Protein AF-A0A7K0C0P5-F1 (afdb_monomer)

Organism: NCBI:txid2585200

pLDDT: mean 85.34, std 7.56, range [55.62, 95.94]

Structure (mmCIF, N/CA/C/O backbone):
data_AF-A0A7K0C0P5-F1
#
_entry.id   AF-A0A7K0C0P5-F1
#
loop_
_atom_site.group_PDB
_atom_site.id
_atom_site.type_symbol
_atom_site.label_atom_id
_atom_site.label_alt_id
_atom_site.label_comp_id
_atom_site.label_asym_id
_atom_site.label_entity_id
_atom_site.label_seq_id
_atom_site.pdbx_PDB_ins_code
_atom_site.Cartn_x
_atom_site.Cartn_y
_atom_site.Cartn_z
_atom_site.occupancy
_atom_site.B_iso_or_equiv
_atom_site.auth_seq_id
_atom_site.auth_comp_id
_atom_site.auth_asym_id
_atom_site.auth_atom_id
_atom_site.pdbx_PDB_model_num
ATOM 1 N N . MET A 1 1 ? 25.374 -8.054 -0.282 1.00 71.12 1 MET A N 1
ATOM 2 C CA . MET A 1 1 ? 24.355 -7.553 -1.237 1.00 71.12 1 MET A CA 1
ATOM 3 C C . MET A 1 1 ? 24.550 -6.054 -1.402 1.00 71.12 1 MET A C 1
ATOM 5 O O . MET A 1 1 ? 24.664 -5.377 -0.391 1.00 71.12 1 MET A O 1
ATOM 9 N N . ARG A 1 2 ? 24.640 -5.534 -2.635 1.00 86.12 2 ARG A N 1
ATOM 10 C CA . ARG A 1 2 ? 24.797 -4.092 -2.897 1.00 86.12 2 ARG A CA 1
ATOM 11 C C . ARG A 1 2 ? 23.645 -3.604 -3.767 1.00 86.12 2 ARG A C 1
ATOM 13 O O . ARG A 1 2 ? 23.272 -4.276 -4.726 1.00 86.12 2 ARG A O 1
ATOM 20 N N . LEU A 1 3 ? 23.081 -2.455 -3.415 1.00 91.19 3 LEU A N 1
ATOM 21 C CA . LEU A 1 3 ? 22.014 -1.831 -4.185 1.00 91.19 3 LEU A CA 1
ATOM 22 C C . LEU A 1 3 ? 22.570 -1.347 -5.546 1.00 91.19 3 LEU A C 1
ATOM 24 O O . LEU A 1 3 ? 23.656 -0.756 -5.568 1.00 91.19 3 LEU A O 1
ATOM 28 N N . PRO A 1 4 ? 21.879 -1.585 -6.679 1.00 95.00 4 PRO A N 1
ATOM 29 C CA . PRO A 1 4 ? 22.268 -1.036 -7.975 1.00 95.00 4 PRO A CA 1
ATOM 30 C C . PRO A 1 4 ? 22.456 0.480 -7.911 1.00 95.00 4 PRO A C 1
ATOM 32 O O . PRO A 1 4 ? 21.649 1.173 -7.294 1.00 95.00 4 PRO A O 1
ATOM 35 N N . LYS A 1 5 ? 23.471 1.013 -8.607 1.00 92.75 5 LYS A N 1
ATOM 36 C CA . LYS A 1 5 ? 23.791 2.456 -8.605 1.00 92.75 5 LYS A CA 1
ATOM 37 C C . LYS A 1 5 ? 22.574 3.327 -8.937 1.00 92.75 5 LYS A C 1
ATOM 39 O O . LYS A 1 5 ? 22.388 4.360 -8.313 1.00 92.75 5 LYS A O 1
ATOM 44 N N . ALA A 1 6 ? 21.728 2.884 -9.868 1.00 90.94 6 ALA A N 1
ATOM 45 C CA . ALA A 1 6 ? 20.507 3.593 -10.248 1.00 90.94 6 ALA A CA 1
ATOM 46 C C . ALA A 1 6 ? 19.495 3.723 -9.094 1.00 90.94 6 ALA A C 1
ATOM 48 O O . ALA A 1 6 ? 18.863 4.763 -8.962 1.00 90.94 6 ALA A O 1
ATOM 49 N N . LEU A 1 7 ? 19.367 2.692 -8.250 1.00 91.75 7 LEU A N 1
ATOM 50 C CA . LEU A 1 7 ? 18.503 2.722 -7.068 1.00 91.75 7 LEU A CA 1
ATOM 51 C C . LEU A 1 7 ? 19.162 3.468 -5.897 1.00 91.75 7 LEU A C 1
ATOM 53 O O . LEU A 1 7 ? 18.471 4.101 -5.115 1.00 91.75 7 LEU A O 1
ATOM 57 N N . ALA A 1 8 ? 20.492 3.423 -5.785 1.00 90.75 8 ALA A N 1
ATOM 58 C CA . ALA A 1 8 ? 21.237 4.109 -4.726 1.00 90.75 8 ALA A CA 1
ATOM 59 C C . ALA A 1 8 ? 21.407 5.622 -4.957 1.00 90.75 8 ALA A C 1
ATOM 61 O O . ALA A 1 8 ? 21.740 6.348 -4.028 1.00 90.75 8 ALA A O 1
ATOM 62 N N . ALA A 1 9 ? 21.215 6.098 -6.189 1.00 86.19 9 ALA A N 1
ATOM 63 C CA . ALA A 1 9 ? 21.414 7.499 -6.563 1.00 86.19 9 ALA A CA 1
ATOM 64 C C . ALA A 1 9 ? 20.229 8.417 -6.207 1.00 86.19 9 ALA A C 1
ATOM 66 O O . ALA A 1 9 ? 20.254 9.596 -6.552 1.00 86.19 9 ALA A O 1
ATOM 67 N N . ALA A 1 10 ? 19.183 7.883 -5.575 1.00 84.00 10 ALA A N 1
ATOM 68 C CA . ALA A 1 10 ? 17.923 8.573 -5.345 1.00 84.00 10 ALA A CA 1
ATOM 69 C C . ALA A 1 10 ? 17.334 8.230 -3.966 1.00 84.00 10 ALA A C 1
ATOM 71 O O . ALA A 1 10 ? 17.511 7.101 -3.500 1.00 84.00 10 ALA A O 1
ATOM 72 N N . PRO A 1 11 ? 16.592 9.157 -3.331 1.00 84.62 11 PRO A N 1
ATOM 73 C CA . PRO A 1 11 ? 15.859 8.861 -2.108 1.00 84.62 11 PRO A CA 1
ATOM 74 C C . PRO A 1 11 ? 14.839 7.726 -2.319 1.00 84.62 11 PRO A C 1
ATOM 76 O O . PRO A 1 11 ? 14.122 7.723 -3.332 1.00 84.62 11 PRO A O 1
ATOM 79 N N . PRO A 1 12 ? 14.750 6.766 -1.381 1.00 88.19 12 PRO A N 1
ATOM 80 C CA . PRO A 1 12 ? 13.726 5.735 -1.407 1.00 88.19 12 PRO A CA 1
ATOM 81 C C . PRO A 1 12 ? 12.370 6.316 -1.019 1.00 88.19 12 PRO A C 1
ATOM 83 O O . PRO A 1 12 ? 12.275 7.213 -0.186 1.00 88.19 12 PRO A O 1
ATOM 86 N N . THR A 1 13 ? 11.312 5.791 -1.627 1.00 84.81 13 THR A N 1
ATOM 87 C CA . THR A 1 13 ? 9.947 6.324 -1.471 1.00 84.81 13 THR A CA 1
ATOM 88 C C . THR A 1 13 ? 8.973 5.287 -0.958 1.00 84.81 13 THR A C 1
ATOM 90 O O . THR A 1 13 ? 8.006 5.617 -0.282 1.00 84.81 13 THR A O 1
ATOM 93 N N . ALA A 1 14 ? 9.266 4.016 -1.208 1.00 84.75 14 ALA A N 1
ATOM 94 C CA . ALA A 1 14 ? 8.602 2.905 -0.557 1.00 84.75 14 ALA A CA 1
ATOM 95 C C . ALA A 1 14 ? 9.551 1.710 -0.510 1.00 84.75 14 ALA A C 1
ATOM 97 O O . ALA A 1 14 ? 10.194 1.394 -1.508 1.00 84.75 14 ALA A O 1
ATOM 98 N N . LEU A 1 15 ? 9.596 1.014 0.621 1.00 89.69 15 LEU A N 1
ATOM 99 C CA . LEU A 1 15 ? 10.212 -0.304 0.748 1.00 89.69 15 LEU A CA 1
ATOM 100 C C . LEU A 1 15 ? 9.144 -1.276 1.248 1.00 89.69 15 LEU A C 1
ATOM 102 O O . LEU A 1 15 ? 8.394 -0.961 2.175 1.00 89.69 15 LEU A O 1
ATOM 106 N N . ARG A 1 16 ? 9.041 -2.438 0.602 1.00 89.25 16 ARG A N 1
ATOM 107 C CA . ARG A 1 16 ? 8.090 -3.496 0.957 1.00 89.25 16 ARG A CA 1
ATOM 108 C C . ARG A 1 16 ? 8.779 -4.848 0.874 1.00 89.25 16 ARG A C 1
ATOM 110 O O . ARG A 1 16 ? 9.134 -5.284 -0.218 1.00 89.25 16 ARG A O 1
ATOM 117 N N . ALA A 1 17 ? 8.960 -5.509 2.011 1.00 89.06 17 ALA A N 1
ATOM 118 C CA . ALA A 1 17 ? 9.466 -6.875 2.065 1.00 89.06 17 ALA A CA 1
ATOM 119 C C . ALA A 1 17 ? 8.290 -7.856 2.166 1.00 89.06 17 ALA A C 1
ATOM 121 O O . ALA A 1 17 ? 7.405 -7.682 2.995 1.00 89.06 17 ALA A O 1
ATOM 122 N N . LEU A 1 18 ? 8.282 -8.880 1.313 1.00 87.44 18 LEU A N 1
ATOM 123 C CA . LEU A 1 18 ? 7.337 -9.999 1.390 1.00 87.44 18 LEU A CA 1
ATOM 124 C C . LEU A 1 18 ? 7.965 -11.222 2.065 1.00 87.44 18 LEU A C 1
ATOM 126 O O . LEU A 1 18 ? 7.268 -12.030 2.668 1.00 87.44 18 LEU A O 1
ATOM 130 N N . SER A 1 19 ? 9.278 -11.385 1.922 1.00 86.88 19 SER A N 1
ATOM 131 C CA . SER A 1 19 ? 10.068 -12.430 2.570 1.00 86.88 19 SER A CA 1
ATOM 132 C C . SER A 1 19 ? 11.548 -12.049 2.514 1.00 86.88 19 SER A C 1
ATOM 134 O O . SER A 1 19 ? 11.913 -11.036 1.913 1.00 86.88 19 SER A O 1
ATOM 136 N N . ARG A 1 20 ? 12.417 -12.896 3.072 1.00 88.94 20 ARG A N 1
ATOM 137 C CA . ARG A 1 20 ? 13.876 -12.770 2.917 1.00 88.94 20 ARG A CA 1
ATOM 138 C C . ARG A 1 20 ? 14.309 -12.663 1.449 1.00 88.94 20 ARG A C 1
ATOM 140 O O . ARG A 1 20 ? 15.237 -11.923 1.125 1.00 88.94 20 ARG A O 1
ATOM 147 N N . ASP A 1 21 ? 13.602 -13.369 0.573 1.00 93.00 21 ASP A N 1
ATOM 148 C CA . ASP A 1 21 ? 13.964 -13.520 -0.833 1.00 93.00 21 ASP A CA 1
ATOM 149 C C . ASP A 1 21 ? 13.055 -12.706 -1.758 1.00 93.00 21 ASP A C 1
ATOM 151 O O . ASP A 1 21 ? 13.032 -12.906 -2.971 1.00 93.00 21 ASP A O 1
ATOM 155 N N . ASN A 1 22 ? 12.268 -11.782 -1.198 1.00 93.81 22 ASN A N 1
ATOM 156 C CA . ASN A 1 22 ? 11.406 -10.941 -2.005 1.00 93.81 22 ASN A CA 1
ATOM 157 C C . ASN A 1 22 ? 11.161 -9.580 -1.367 1.00 93.81 22 ASN A C 1
ATOM 159 O O . ASN A 1 22 ? 10.506 -9.478 -0.327 1.00 93.81 22 ASN A O 1
ATOM 163 N N . ALA A 1 23 ? 11.653 -8.534 -2.023 1.00 94.06 23 ALA A N 1
ATOM 164 C CA . ALA A 1 23 ? 11.399 -7.163 -1.617 1.00 94.06 23 ALA A CA 1
ATOM 165 C C . ALA A 1 23 ? 11.282 -6.236 -2.825 1.00 94.06 23 ALA A C 1
ATOM 167 O O . ALA A 1 23 ? 11.920 -6.442 -3.856 1.00 94.06 23 ALA A O 1
ATOM 168 N N . TRP A 1 24 ? 10.489 -5.186 -2.669 1.00 94.50 24 TRP A N 1
ATOM 169 C CA . TRP A 1 24 ? 10.292 -4.142 -3.661 1.00 94.50 24 TRP A CA 1
ATOM 170 C C . TRP A 1 24 ? 10.710 -2.791 -3.098 1.00 94.50 24 TRP A C 1
A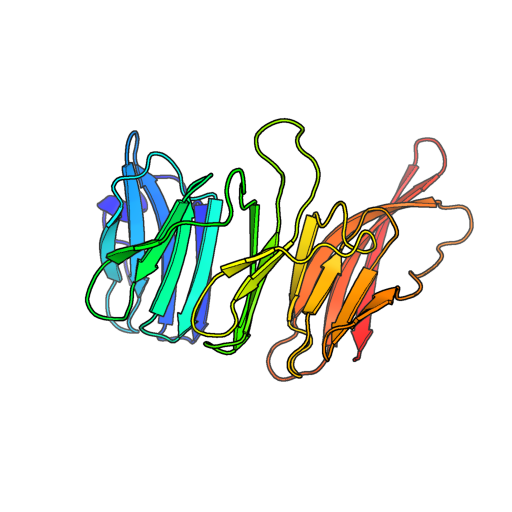TOM 172 O O . TRP A 1 24 ? 10.376 -2.458 -1.961 1.00 94.50 24 TRP A O 1
ATOM 182 N N . LEU A 1 25 ? 11.421 -2.015 -3.911 1.00 93.31 25 LEU A N 1
ATOM 183 C CA . LEU A 1 25 ? 11.907 -0.681 -3.577 1.00 93.31 25 LEU A CA 1
ATOM 184 C C . LEU A 1 25 ? 11.455 0.319 -4.642 1.00 93.31 25 LEU A C 1
ATOM 186 O O . LEU A 1 25 ? 11.716 0.126 -5.823 1.00 93.31 25 LEU A O 1
ATOM 190 N N . GLY A 1 26 ? 10.817 1.404 -4.228 1.00 91.94 26 GLY A N 1
ATOM 191 C CA . GLY A 1 26 ? 10.526 2.562 -5.065 1.00 91.94 26 GLY A CA 1
ATOM 192 C C . GLY A 1 26 ? 11.556 3.653 -4.809 1.00 91.94 26 GLY A C 1
ATOM 193 O O . GLY A 1 26 ? 11.915 3.892 -3.657 1.00 91.94 26 GLY A O 1
ATOM 194 N N . VAL A 1 27 ? 12.024 4.317 -5.864 1.00 91.50 27 VAL A N 1
ATOM 195 C CA . VAL A 1 27 ? 12.915 5.488 -5.766 1.00 91.50 27 VAL A CA 1
ATOM 196 C C . VAL A 1 27 ? 12.500 6.564 -6.765 1.00 91.50 27 VAL A C 1
ATOM 198 O O . VAL A 1 27 ? 11.997 6.244 -7.848 1.00 91.50 27 VAL A O 1
ATOM 201 N N . HIS A 1 28 ? 12.735 7.836 -6.435 1.00 89.06 28 HIS A N 1
ATOM 202 C CA . HIS A 1 28 ? 12.511 8.958 -7.360 1.00 89.06 28 HIS A CA 1
ATOM 203 C C . HIS A 1 28 ? 13.834 9.483 -7.907 1.00 89.06 28 HIS A C 1
ATOM 205 O O . HIS A 1 28 ? 14.628 10.088 -7.196 1.00 89.06 28 HIS A O 1
ATOM 211 N N . ALA A 1 29 ? 14.059 9.274 -9.200 1.00 84.38 29 ALA A N 1
ATOM 212 C CA . ALA A 1 29 ? 15.276 9.653 -9.903 1.00 84.38 29 ALA A CA 1
ATOM 213 C C . ALA A 1 29 ? 14.993 10.823 -10.862 1.00 84.38 29 ALA A C 1
ATOM 215 O O . ALA A 1 29 ? 14.923 10.660 -12.084 1.00 84.38 29 ALA A O 1
ATOM 216 N N . GLY A 1 30 ? 14.804 12.023 -10.307 1.00 81.75 30 GLY A N 1
ATOM 217 C CA . GLY A 1 30 ? 14.519 13.235 -11.079 1.00 81.75 30 GLY A CA 1
ATOM 218 C C . GLY A 1 30 ? 13.113 13.220 -11.689 1.00 81.75 30 GLY A C 1
ATOM 219 O O . GLY A 1 30 ? 12.127 13.225 -10.966 1.00 81.75 30 GLY A O 1
ATOM 220 N N . LYS A 1 31 ? 13.004 13.209 -13.027 1.00 82.69 31 LYS A N 1
ATOM 221 C CA . LYS A 1 31 ? 11.708 13.202 -13.750 1.00 82.69 31 LYS A CA 1
ATOM 222 C C . LYS A 1 31 ? 11.096 11.805 -13.928 1.00 82.69 31 LYS A C 1
ATOM 224 O O . LYS A 1 31 ? 10.075 11.660 -14.599 1.00 82.69 31 LYS A O 1
ATOM 229 N N . LYS A 1 32 ? 11.741 10.777 -13.381 1.00 87.38 32 LYS A N 1
ATOM 230 C CA . LYS A 1 32 ? 11.323 9.379 -13.474 1.00 87.38 32 LYS A CA 1
ATOM 231 C C . LYS A 1 32 ? 11.391 8.706 -12.112 1.00 87.38 32 LYS A C 1
ATOM 233 O O . LYS A 1 32 ? 12.107 9.152 -11.221 1.00 87.38 32 LYS A O 1
ATOM 238 N N . SER A 1 33 ? 10.697 7.587 -11.985 1.00 91.12 33 SER A N 1
ATOM 239 C CA . SER A 1 33 ? 10.740 6.739 -10.801 1.00 91.12 33 SER A CA 1
ATOM 240 C C . SER A 1 33 ? 11.224 5.358 -11.200 1.00 91.12 33 SER A C 1
ATOM 242 O O . SER A 1 33 ? 10.952 4.905 -12.311 1.00 91.12 33 SER A O 1
ATOM 244 N N . LEU A 1 34 ? 11.937 4.678 -10.311 1.00 93.69 34 LEU A N 1
ATOM 245 C CA . LEU A 1 34 ? 12.379 3.307 -10.546 1.00 93.69 34 LEU A CA 1
ATOM 246 C C . LEU A 1 34 ? 11.718 2.379 -9.531 1.00 93.69 34 LEU A C 1
ATOM 248 O O . LEU A 1 34 ? 11.522 2.750 -8.374 1.00 93.69 34 LEU A O 1
ATOM 252 N N . ALA A 1 35 ? 11.409 1.167 -9.979 1.00 93.75 35 ALA A N 1
ATOM 253 C CA . ALA A 1 35 ? 11.018 0.056 -9.130 1.00 93.75 35 ALA A CA 1
ATOM 254 C C . ALA A 1 35 ? 12.136 -0.991 -9.141 1.00 93.75 35 ALA A C 1
ATOM 256 O O . ALA A 1 35 ? 12.459 -1.565 -10.183 1.00 93.75 35 ALA A O 1
ATOM 257 N N . GLY A 1 36 ? 12.744 -1.211 -7.983 1.00 94.12 36 GLY A N 1
ATOM 258 C CA . GLY A 1 36 ? 13.678 -2.290 -7.721 1.00 94.12 36 GLY A CA 1
ATOM 259 C C . GLY A 1 36 ? 12.954 -3.532 -7.220 1.00 94.12 36 GLY A C 1
ATOM 260 O O . GLY A 1 36 ? 12.093 -3.417 -6.350 1.00 94.12 36 GLY A O 1
ATOM 261 N N . HIS A 1 37 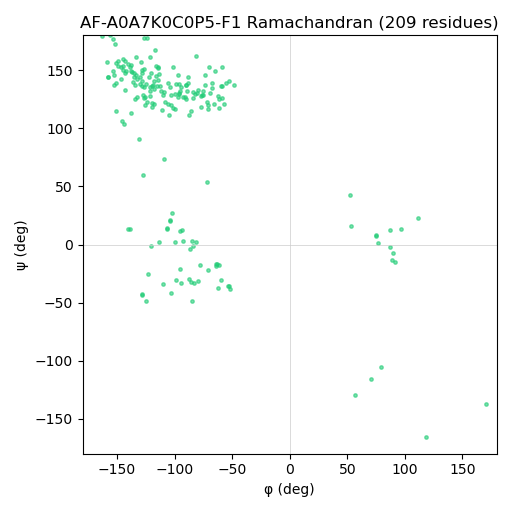? 13.337 -4.707 -7.714 1.00 95.31 37 HIS A N 1
ATOM 262 C CA . HIS A 1 37 ? 12.862 -5.996 -7.206 1.00 95.31 37 HIS A CA 1
ATOM 263 C C . HIS A 1 37 ? 14.030 -6.876 -6.783 1.00 95.31 37 HIS A C 1
ATOM 265 O O . HIS A 1 37 ? 14.918 -7.154 -7.587 1.00 95.31 37 HIS A O 1
ATOM 271 N N . TRP A 1 38 ? 14.023 -7.288 -5.522 1.00 95.31 38 TRP A N 1
ATOM 272 C CA . TRP A 1 38 ? 14.933 -8.269 -4.953 1.00 95.31 38 TRP A CA 1
ATOM 273 C C . TRP A 1 38 ? 14.335 -9.668 -5.081 1.00 95.31 38 TRP A C 1
ATOM 275 O O . TRP A 1 38 ? 13.214 -9.890 -4.627 1.00 95.31 38 TRP A O 1
ATOM 285 N N . ASP A 1 39 ? 15.099 -10.599 -5.653 1.00 93.25 39 ASP A N 1
ATOM 286 C CA . ASP A 1 39 ? 14.698 -11.997 -5.881 1.00 93.25 39 ASP A CA 1
ATOM 287 C C . ASP A 1 39 ? 15.380 -13.007 -4.930 1.00 93.25 39 ASP A C 1
ATOM 289 O O . ASP A 1 39 ? 15.399 -14.208 -5.199 1.00 93.25 39 ASP A O 1
ATOM 293 N N . GLY A 1 40 ? 16.001 -12.525 -3.846 1.00 93.75 40 GLY A N 1
ATOM 294 C CA . GLY A 1 40 ? 16.814 -13.344 -2.935 1.00 93.75 40 GLY A CA 1
ATOM 295 C C . GLY A 1 40 ? 18.285 -13.442 -3.325 1.00 93.75 40 GLY A C 1
ATOM 296 O O . GLY A 1 40 ? 19.113 -13.856 -2.512 1.00 93.75 40 GLY A O 1
ATOM 297 N N . ARG A 1 41 ? 18.648 -13.029 -4.544 1.00 94.69 41 ARG A N 1
ATOM 298 C CA . ARG A 1 41 ? 20.028 -13.099 -5.046 1.00 94.69 41 ARG A CA 1
ATOM 299 C C . ARG A 1 41 ? 20.516 -11.770 -5.602 1.00 94.69 41 ARG A C 1
ATOM 301 O O . ARG A 1 41 ? 21.656 -11.378 -5.345 1.00 94.69 41 ARG A O 1
ATOM 308 N N . LYS A 1 42 ? 19.676 -11.073 -6.364 1.00 95.31 42 LYS A N 1
ATOM 309 C CA . LYS A 1 42 ? 20.010 -9.816 -7.034 1.00 95.31 42 LYS A CA 1
ATOM 310 C C . LYS A 1 42 ? 18.823 -8.861 -7.077 1.00 95.31 42 LYS A C 1
ATOM 312 O O . LYS A 1 42 ? 17.663 -9.242 -6.964 1.00 95.31 42 LYS A O 1
ATOM 317 N N . TRP A 1 43 ? 19.148 -7.588 -7.275 1.00 95.62 43 TRP A N 1
ATOM 318 C CA . TRP A 1 43 ? 18.167 -6.569 -7.620 1.00 95.62 43 TRP A CA 1
ATOM 319 C C . TRP A 1 43 ? 18.017 -6.482 -9.136 1.00 95.62 43 TRP A C 1
ATOM 321 O O . TRP A 1 43 ? 19.012 -6.346 -9.850 1.00 95.62 43 TRP A O 1
ATOM 331 N N . SER A 1 44 ? 16.780 -6.475 -9.613 1.00 94.19 44 SER A N 1
ATOM 332 C CA . SER A 1 44 ? 16.422 -5.986 -10.943 1.00 94.19 44 SER A CA 1
ATOM 333 C C . SER A 1 44 ? 15.828 -4.580 -10.835 1.00 94.19 44 SER A C 1
ATOM 335 O O . SER A 1 44 ? 15.302 -4.206 -9.788 1.00 94.19 44 SER A O 1
ATOM 337 N N . VAL A 1 45 ? 15.955 -3.774 -11.892 1.00 94.38 45 VAL A N 1
ATOM 338 C CA . VAL A 1 45 ? 15.497 -2.377 -11.910 1.00 94.38 45 VAL A CA 1
ATOM 339 C C . VAL A 1 45 ? 14.582 -2.169 -13.106 1.00 94.38 45 VAL A C 1
ATOM 341 O O . VAL A 1 45 ? 14.967 -2.443 -14.239 1.00 94.38 45 VAL A O 1
ATOM 344 N N . SER A 1 46 ? 13.382 -1.657 -12.851 1.00 94.06 46 SER A N 1
ATOM 345 C CA . SER A 1 46 ? 12.432 -1.215 -13.869 1.00 94.06 46 SER A CA 1
ATOM 346 C C . SER A 1 46 ? 12.274 0.297 -13.816 1.00 94.06 46 SER A C 1
ATOM 348 O O . SER A 1 46 ? 12.043 0.861 -12.747 1.00 94.06 46 SER A O 1
ATOM 350 N N . GLU A 1 47 ? 12.347 0.958 -14.967 1.00 92.75 47 GLU A N 1
ATOM 351 C CA . GLU A 1 47 ? 12.004 2.374 -15.074 1.00 92.75 47 GLU A CA 1
ATOM 352 C C . GLU A 1 47 ? 10.495 2.548 -15.251 1.00 92.75 47 GLU A C 1
ATOM 354 O O . GLU A 1 47 ? 9.882 1.992 -16.165 1.00 92.75 47 GLU A O 1
ATOM 359 N N . LEU A 1 48 ? 9.893 3.360 -14.388 1.00 89.31 48 LEU A N 1
ATOM 360 C CA . LEU A 1 48 ? 8.516 3.797 -14.522 1.00 89.31 48 LEU A CA 1
ATOM 361 C C . LEU A 1 48 ? 8.516 5.198 -15.131 1.00 89.31 48 LEU A C 1
ATOM 363 O O . LEU A 1 48 ? 9.165 6.114 -14.627 1.00 89.31 48 LEU A O 1
ATOM 367 N N . LYS A 1 49 ? 7.725 5.384 -16.194 1.00 85.00 49 LYS A N 1
ATOM 368 C CA . LYS A 1 49 ? 7.478 6.692 -16.829 1.00 85.00 49 LYS A CA 1
ATOM 369 C C . LYS A 1 49 ? 6.583 7.581 -15.951 1.00 85.00 49 LYS A C 1
ATOM 371 O O . LYS A 1 49 ? 5.504 7.981 -16.388 1.00 85.00 49 LYS A O 1
ATOM 376 N N . SER A 1 50 ? 6.975 7.784 -14.696 1.00 83.81 50 SER A N 1
ATOM 377 C CA . SER A 1 50 ? 6.278 8.565 -13.676 1.00 83.81 50 SER A CA 1
ATOM 378 C C . SER A 1 50 ? 7.252 9.474 -12.941 1.00 83.81 50 SER A C 1
ATOM 380 O O . SER A 1 50 ? 8.319 9.019 -12.535 1.00 83.81 50 SER A O 1
ATOM 382 N N . ALA A 1 51 ? 6.849 10.716 -12.688 1.00 79.12 51 ALA A N 1
ATOM 383 C CA . ALA A 1 51 ? 7.620 11.648 -11.874 1.00 79.12 51 ALA A CA 1
ATOM 384 C C . ALA A 1 51 ? 7.627 11.286 -10.377 1.00 79.12 51 ALA A C 1
ATOM 386 O O . ALA A 1 51 ? 8.528 11.712 -9.666 1.00 79.12 51 ALA A O 1
ATOM 387 N N . TRP A 1 52 ? 6.647 10.508 -9.900 1.00 84.62 52 TRP A N 1
ATOM 388 C CA . TRP A 1 52 ? 6.507 10.169 -8.483 1.00 84.62 52 TRP A CA 1
ATOM 389 C C . TRP A 1 52 ? 5.801 8.819 -8.293 1.00 84.62 52 TRP A C 1
ATOM 391 O O . TRP A 1 52 ? 4.891 8.470 -9.041 1.00 84.62 52 TRP A O 1
ATOM 401 N N . ILE A 1 53 ? 6.196 8.075 -7.265 1.00 86.94 53 ILE A N 1
ATOM 402 C CA . ILE A 1 53 ? 5.501 6.899 -6.719 1.00 86.94 53 ILE A CA 1
ATOM 403 C C . ILE A 1 53 ? 5.155 7.226 -5.268 1.00 86.94 53 ILE A C 1
ATOM 405 O O . ILE A 1 53 ? 6.067 7.473 -4.481 1.00 86.94 53 ILE A O 1
ATOM 409 N N . SER A 1 54 ? 3.866 7.246 -4.934 1.00 85.50 54 SER A N 1
ATOM 410 C CA . SER A 1 54 ? 3.374 7.504 -3.576 1.00 85.50 54 SER A CA 1
ATOM 411 C C . SER A 1 54 ? 3.326 6.244 -2.721 1.00 85.50 54 SER A C 1
ATOM 413 O O . SER A 1 54 ? 3.539 6.318 -1.519 1.00 85.50 54 SER A O 1
ATOM 415 N N . SER A 1 55 ? 3.063 5.085 -3.327 1.00 88.00 55 SER A N 1
ATOM 416 C CA . SER A 1 55 ? 3.012 3.815 -2.608 1.00 88.00 55 SER A CA 1
ATOM 417 C C . SER A 1 55 ? 3.350 2.634 -3.517 1.00 88.00 55 SER A C 1
ATOM 419 O O . SER A 1 55 ? 3.061 2.652 -4.719 1.00 88.00 55 SER A O 1
ATOM 421 N N . LEU A 1 56 ? 3.936 1.591 -2.924 1.00 92.56 56 LEU A N 1
ATOM 422 C CA . LEU A 1 56 ? 4.089 0.267 -3.520 1.00 92.56 56 LEU A CA 1
ATOM 423 C C . LEU A 1 56 ? 3.227 -0.746 -2.766 1.00 92.56 56 LEU A C 1
ATOM 425 O O . LEU A 1 56 ? 3.244 -0.796 -1.536 1.00 92.56 56 LEU A O 1
ATOM 429 N N . LEU A 1 57 ? 2.540 -1.601 -3.518 1.00 93.38 57 LEU A N 1
ATOM 430 C CA . LEU A 1 57 ? 1.716 -2.685 -2.994 1.00 93.38 57 LEU A CA 1
ATOM 431 C C . LEU A 1 57 ? 2.050 -3.993 -3.721 1.00 93.38 57 LEU A C 1
ATOM 433 O O . LEU A 1 57 ? 1.476 -4.291 -4.774 1.00 93.38 57 LEU A O 1
ATOM 437 N N . PRO A 1 58 ? 3.000 -4.782 -3.199 1.00 93.19 58 PRO A N 1
ATOM 438 C CA . PRO A 1 58 ? 3.267 -6.114 -3.716 1.00 93.19 58 PRO A CA 1
ATOM 439 C C . PRO A 1 58 ? 2.054 -7.006 -3.453 1.00 93.19 58 PRO A C 1
ATOM 441 O O . PRO A 1 58 ? 1.668 -7.187 -2.307 1.00 93.19 58 PRO A O 1
ATOM 444 N N . LEU A 1 59 ? 1.453 -7.573 -4.497 1.00 91.56 59 LEU A N 1
ATOM 445 C CA . LEU A 1 59 ? 0.390 -8.578 -4.391 1.00 91.56 59 LEU A CA 1
ATOM 446 C C . LEU A 1 59 ? 0.948 -9.988 -4.181 1.00 91.56 59 LEU A C 1
ATOM 448 O O . LEU A 1 59 ? 0.335 -10.802 -3.495 1.00 91.56 59 LEU A O 1
ATOM 452 N N . SER A 1 60 ? 2.113 -10.261 -4.764 1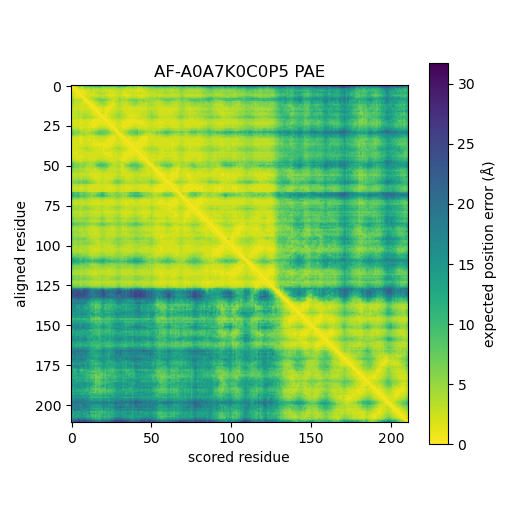.00 88.88 60 SER A N 1
ATOM 453 C CA . SER A 1 60 ? 2.859 -11.513 -4.649 1.00 88.88 60 SER A CA 1
ATOM 454 C C . SER A 1 60 ? 4.340 -11.256 -4.933 1.00 88.88 60 SER A C 1
ATOM 456 O O . SER A 1 60 ? 4.729 -10.137 -5.271 1.00 88.88 60 SER A O 1
ATOM 458 N N . GLY A 1 61 ? 5.171 -12.300 -4.868 1.00 85.94 61 GLY A N 1
ATOM 459 C CA . GLY A 1 61 ? 6.589 -12.177 -5.199 1.00 85.94 61 GLY A CA 1
ATOM 460 C C . GLY A 1 61 ? 6.882 -11.738 -6.642 1.00 85.94 61 GLY A C 1
ATOM 461 O O . GLY A 1 61 ? 7.985 -11.276 -6.917 1.00 85.94 61 GLY A O 1
ATOM 462 N N . SER A 1 62 ? 5.907 -11.846 -7.545 1.00 89.06 62 SER A N 1
ATOM 463 C CA . SER A 1 62 ? 6.023 -11.457 -8.954 1.00 89.06 62 SER A CA 1
ATOM 464 C C . SER A 1 62 ? 5.014 -10.390 -9.374 1.00 89.06 62 SER A C 1
ATOM 466 O O . SER A 1 62 ? 5.039 -9.956 -10.516 1.00 89.06 62 SER A O 1
ATOM 468 N N . SER A 1 63 ? 4.126 -9.937 -8.490 1.00 94.00 63 SER A N 1
ATOM 469 C CA . SER A 1 63 ? 3.089 -8.966 -8.836 1.00 94.00 63 SER A CA 1
ATOM 470 C C . SER A 1 63 ? 3.125 -7.789 -7.883 1.00 94.00 63 SER A C 1
ATOM 472 O O . SER A 1 63 ? 3.039 -7.982 -6.675 1.00 94.00 63 SER A O 1
ATOM 474 N N . VAL A 1 64 ? 3.172 -6.566 -8.408 1.00 95.75 64 VAL A N 1
ATOM 475 C CA . VAL A 1 64 ? 3.222 -5.348 -7.590 1.00 95.75 64 VAL A CA 1
ATOM 476 C C . VAL A 1 64 ? 2.489 -4.194 -8.255 1.00 95.75 64 VAL A C 1
ATOM 478 O O . VAL A 1 64 ? 2.541 -4.013 -9.471 1.00 95.75 64 VAL A O 1
ATOM 481 N N . TRP A 1 65 ? 1.809 -3.402 -7.439 1.00 95.94 65 TRP A N 1
ATOM 482 C CA . TRP A 1 65 ? 1.283 -2.103 -7.816 1.00 95.94 65 TRP A CA 1
ATOM 483 C C . TRP A 1 65 ? 2.246 -0.996 -7.407 1.00 95.94 65 TRP A C 1
ATOM 485 O O . TRP A 1 65 ? 2.771 -1.006 -6.297 1.00 95.94 65 TRP A O 1
ATOM 495 N N . ALA A 1 66 ? 2.423 -0.022 -8.290 1.00 94.62 66 ALA A N 1
ATOM 496 C CA . ALA A 1 66 ? 3.015 1.269 -7.983 1.00 94.62 66 ALA A CA 1
ATOM 497 C C . ALA A 1 66 ? 1.976 2.355 -8.240 1.00 94.62 66 ALA A C 1
ATOM 499 O O . ALA A 1 66 ? 1.471 2.476 -9.357 1.00 94.62 66 ALA A O 1
ATOM 500 N N . PHE A 1 67 ? 1.650 3.125 -7.211 1.00 92.62 67 PHE A N 1
ATOM 501 C CA . PHE A 1 67 ? 0.701 4.226 -7.307 1.00 92.62 67 PHE A CA 1
ATOM 502 C C . PHE A 1 67 ? 1.443 5.524 -7.595 1.00 92.62 67 PHE A C 1
ATOM 504 O O . PHE A 1 67 ? 2.388 5.865 -6.888 1.00 92.62 67 PHE A O 1
ATOM 511 N N . ASP A 1 68 ? 1.032 6.234 -8.644 1.00 86.31 68 ASP A N 1
ATOM 512 C CA . ASP A 1 68 ? 1.696 7.435 -9.145 1.00 86.31 68 ASP A CA 1
ATOM 513 C C . ASP A 1 68 ? 0.731 8.617 -9.299 1.00 86.31 68 ASP A C 1
ATOM 515 O O . ASP A 1 68 ? 0.534 9.172 -10.380 1.00 86.31 68 ASP A O 1
ATOM 519 N N . GLY A 1 69 ? 0.113 9.016 -8.186 1.00 77.00 69 GLY A N 1
ATOM 520 C CA . GLY A 1 69 ? -0.889 10.077 -8.178 1.00 77.00 69 GLY A CA 1
ATOM 521 C C . GLY A 1 69 ? -2.237 9.552 -8.666 1.00 77.00 69 GLY A C 1
ATOM 522 O O . GLY A 1 69 ? -2.904 8.835 -7.926 1.00 77.00 69 GLY A O 1
ATOM 523 N N . ASP A 1 70 ? -2.634 9.901 -9.896 1.00 74.06 70 ASP A N 1
ATOM 524 C CA . ASP A 1 70 ? -3.927 9.502 -10.490 1.00 74.06 70 ASP A CA 1
ATOM 525 C C . ASP A 1 70 ? -3.907 8.223 -11.323 1.00 74.06 70 ASP A C 1
ATOM 527 O O . ASP A 1 70 ? -4.917 7.823 -11.918 1.00 74.06 70 ASP A O 1
ATOM 531 N N . ARG A 1 71 ? -2.753 7.572 -11.371 1.00 84.38 71 ARG A N 1
ATOM 532 C CA . ARG A 1 71 ? -2.546 6.326 -12.084 1.00 84.38 71 ARG A CA 1
ATOM 533 C C . ARG A 1 71 ? -2.061 5.264 -11.110 1.00 84.38 71 ARG A C 1
ATOM 535 O O . ARG A 1 71 ? -1.620 5.529 -9.989 1.00 84.38 71 ARG A O 1
ATOM 542 N N . ALA A 1 72 ? -2.211 4.029 -11.559 1.00 92.50 72 ALA A N 1
ATOM 543 C CA . ALA A 1 72 ? -1.556 2.893 -10.958 1.00 92.50 72 ALA A CA 1
ATOM 544 C C . ALA A 1 72 ? -0.832 2.128 -12.063 1.00 92.50 72 ALA A C 1
ATOM 546 O O . ALA A 1 72 ? -1.335 1.978 -13.181 1.00 92.50 72 ALA A O 1
ATOM 547 N N . ARG A 1 73 ? 0.360 1.628 -11.763 1.00 93.88 73 ARG A N 1
ATOM 548 C 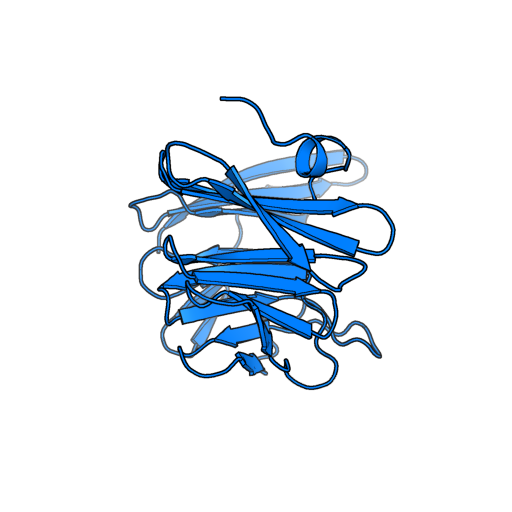CA . ARG A 1 73 ? 1.114 0.728 -12.632 1.00 93.88 73 ARG A CA 1
ATOM 549 C C . ARG A 1 73 ? 1.138 -0.640 -11.998 1.00 93.88 73 ARG A C 1
ATOM 551 O O . ARG A 1 73 ? 1.506 -0.767 -10.838 1.00 93.88 73 ARG A O 1
ATOM 558 N N . HIS A 1 74 ? 0.769 -1.652 -12.764 1.00 94.81 74 HIS A N 1
ATOM 559 C CA . HIS A 1 74 ? 0.786 -3.038 -12.329 1.00 94.81 74 HIS A CA 1
ATOM 560 C C . HIS A 1 74 ? 1.904 -3.779 -13.035 1.00 94.81 74 HIS A C 1
ATOM 562 O O . HIS A 1 74 ? 1.930 -3.820 -14.265 1.00 94.81 74 HIS A O 1
ATOM 568 N N . PHE A 1 75 ? 2.808 -4.371 -12.271 1.00 95.56 75 PHE A N 1
ATOM 569 C CA . PHE A 1 75 ? 3.685 -5.416 -12.764 1.00 95.56 75 PHE A CA 1
ATOM 570 C C . PHE A 1 75 ? 3.000 -6.763 -12.554 1.00 95.56 75 PHE A C 1
ATOM 572 O O . PHE A 1 75 ? 2.616 -7.085 -11.432 1.00 95.56 75 PHE A O 1
ATOM 579 N N . ASN A 1 76 ? 2.853 -7.547 -13.620 1.00 92.62 76 ASN A N 1
ATOM 580 C CA . ASN A 1 76 ? 2.181 -8.852 -13.595 1.00 92.62 76 ASN A CA 1
ATOM 581 C C . ASN A 1 76 ? 3.157 -10.047 -13.632 1.00 92.62 76 ASN A C 1
ATOM 583 O O . ASN A 1 76 ? 2.800 -11.131 -14.095 1.00 92.62 76 ASN A O 1
ATOM 587 N N . GLY A 1 77 ? 4.413 -9.832 -13.248 1.00 92.50 77 GLY A N 1
ATOM 588 C CA 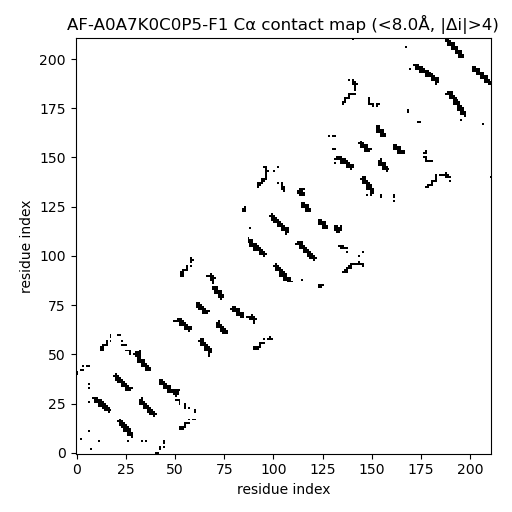. GLY A 1 77 ? 5.490 -10.824 -13.332 1.00 92.50 77 GLY A CA 1
ATOM 589 C C . GLY A 1 77 ? 6.277 -10.775 -14.633 1.00 92.50 77 GLY A C 1
ATOM 590 O O . GLY A 1 77 ? 7.371 -11.321 -14.693 1.00 92.50 77 GLY A O 1
ATOM 591 N N . HIS A 1 78 ? 5.748 -10.094 -15.651 1.00 92.12 78 HIS A N 1
ATOM 592 C CA . HIS A 1 78 ? 6.363 -10.023 -16.974 1.00 92.12 78 HIS A CA 1
ATOM 593 C C . HIS A 1 78 ? 6.590 -8.578 -17.407 1.00 92.12 78 HIS A C 1
ATOM 595 O O . HIS A 1 78 ? 7.678 -8.220 -17.845 1.00 92.12 78 HIS A O 1
ATOM 601 N N . ALA A 1 79 ? 5.566 -7.732 -17.281 1.00 93.81 79 ALA A N 1
ATOM 602 C CA . ALA A 1 79 ? 5.627 -6.358 -17.751 1.00 93.81 79 ALA A CA 1
ATOM 603 C C . ALA A 1 79 ? 4.817 -5.411 -16.868 1.00 93.81 79 ALA A C 1
ATOM 605 O O . ALA A 1 79 ? 3.812 -5.787 -16.262 1.00 93.81 79 ALA A O 1
ATOM 606 N N . TRP A 1 80 ? 5.244 -4.150 -16.857 1.00 94.31 80 TRP A N 1
ATOM 607 C CA . TRP A 1 80 ? 4.495 -3.051 -16.267 1.00 94.31 80 TRP A CA 1
ATOM 608 C C . TRP A 1 80 ? 3.398 -2.579 -17.217 1.00 94.31 80 TRP A C 1
ATOM 610 O O . TRP A 1 80 ? 3.649 -2.322 -18.395 1.00 94.31 80 TRP A O 1
ATOM 620 N N . ARG A 1 81 ? 2.184 -2.405 -16.697 1.00 93.31 81 ARG A N 1
ATOM 621 C CA . ARG A 1 81 ? 1.045 -1.837 -17.425 1.00 93.31 81 ARG A CA 1
ATOM 622 C C . ARG A 1 81 ? 0.404 -0.728 -16.610 1.00 93.31 81 ARG A C 1
ATOM 624 O O . ARG A 1 81 ? 0.230 -0.864 -15.405 1.00 93.31 81 ARG A O 1
ATOM 631 N N . THR A 1 82 ? 0.033 0.368 -17.261 1.00 91.69 82 THR A N 1
ATOM 632 C CA . THR A 1 82 ? -0.769 1.410 -16.614 1.00 91.69 82 THR A CA 1
ATOM 633 C C . THR A 1 82 ? -2.220 0.955 -16.545 1.00 91.69 82 THR A C 1
ATOM 635 O O . THR A 1 82 ? -2.812 0.596 -17.561 1.00 91.69 82 THR A O 1
ATOM 638 N N . VAL A 1 83 ? -2.798 1.013 -15.353 1.00 91.31 83 VAL A N 1
ATOM 639 C CA . VAL A 1 83 ? -4.210 0.750 -15.096 1.00 91.31 83 VAL A CA 1
ATOM 640 C C . VAL A 1 83 ? -4.853 2.037 -14.603 1.00 91.31 83 VAL A C 1
ATOM 642 O O . VAL A 1 83 ? -4.282 2.785 -13.807 1.00 91.31 83 VAL A O 1
ATOM 645 N N . ARG A 1 84 ? -6.048 2.323 -15.122 1.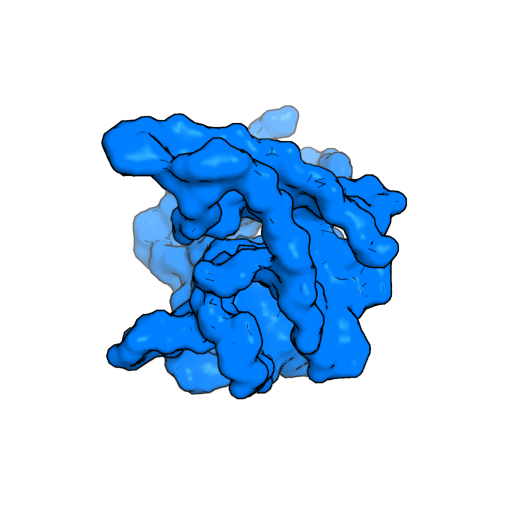00 87.69 84 ARG A N 1
ATOM 646 C CA . ARG A 1 84 ? -6.823 3.488 -14.701 1.00 87.69 84 ARG A CA 1
ATOM 647 C C . ARG A 1 84 ? -7.463 3.218 -13.346 1.00 87.69 84 ARG A C 1
ATOM 649 O O . ARG A 1 84 ? -8.159 2.221 -13.178 1.00 87.69 84 ARG A O 1
ATOM 656 N N . LEU A 1 85 ? -7.254 4.142 -12.418 1.00 91.69 85 LEU A N 1
ATOM 657 C CA . LEU A 1 85 ? -8.016 4.212 -11.179 1.00 91.69 85 LEU A CA 1
ATOM 658 C C . LEU A 1 85 ? -9.361 4.914 -11.423 1.00 91.69 85 LEU A C 1
ATOM 660 O O . LEU A 1 85 ? -9.517 5.617 -12.432 1.00 91.69 85 LEU A O 1
ATOM 664 N N . PRO A 1 86 ? -10.339 4.765 -10.512 1.00 91.25 86 PRO A N 1
ATOM 665 C CA . PRO A 1 86 ? -11.544 5.583 -10.530 1.00 91.25 86 PRO A CA 1
ATOM 666 C C . PRO A 1 86 ? -11.224 7.081 -10.670 1.00 91.25 86 PRO A C 1
ATOM 668 O O . PRO A 1 86 ? -10.294 7.608 -10.061 1.00 91.25 86 PRO A O 1
ATOM 671 N N . ARG A 1 87 ? -11.987 7.782 -11.515 1.00 88.69 87 ARG A N 1
ATOM 672 C CA . ARG A 1 87 ? -11.646 9.137 -11.985 1.00 88.69 87 ARG A CA 1
ATOM 673 C C . ARG A 1 87 ? -11.452 10.124 -10.836 1.00 88.69 87 ARG A C 1
ATOM 675 O O . ARG A 1 87 ? -12.405 10.398 -10.111 1.00 88.69 87 ARG A O 1
ATOM 682 N N . GLY A 1 88 ? -10.268 10.725 -10.737 1.00 87.62 88 GLY A N 1
ATOM 683 C CA . GLY A 1 88 ? -9.938 11.717 -9.708 1.00 87.62 88 GLY A CA 1
ATOM 684 C C . GLY A 1 88 ? -9.414 11.111 -8.407 1.00 87.62 88 GLY A C 1
ATOM 685 O O . GLY A 1 88 ? -9.358 11.813 -7.409 1.00 87.62 88 GLY A O 1
ATOM 686 N N . SER A 1 89 ? -9.068 9.823 -8.395 1.00 89.56 89 SER A N 1
ATOM 687 C CA . SER A 1 89 ? -8.407 9.186 -7.258 1.00 89.56 89 SER A CA 1
ATOM 688 C C . SER A 1 89 ? -6.940 9.573 -7.160 1.00 89.56 89 SER A C 1
ATOM 690 O O . SER A 1 89 ? -6.240 9.473 -8.157 1.00 89.56 89 SER A O 1
ATOM 692 N N . VAL A 1 90 ? -6.486 9.965 -5.970 1.00 89.00 90 VAL A N 1
ATOM 693 C CA . VAL A 1 90 ? -5.069 10.092 -5.617 1.00 89.00 90 VAL A CA 1
ATOM 694 C C . VAL A 1 90 ? -4.793 9.141 -4.462 1.00 89.00 90 VAL A C 1
ATOM 696 O O . VAL A 1 90 ? -5.461 9.218 -3.434 1.00 89.00 90 VAL A O 1
ATOM 699 N N . VAL A 1 91 ? -3.851 8.216 -4.644 1.00 89.31 91 VAL A N 1
ATOM 700 C CA . VAL A 1 91 ? -3.511 7.209 -3.625 1.00 89.31 91 VAL A CA 1
ATOM 701 C C . VAL A 1 91 ? -2.310 7.674 -2.809 1.00 89.31 91 VAL A C 1
ATOM 703 O O . VAL A 1 91 ? -1.276 8.033 -3.375 1.00 89.31 91 VAL A O 1
ATOM 706 N N . HIS A 1 92 ? -2.439 7.622 -1.486 1.00 84.25 92 HIS A N 1
ATOM 707 C CA . HIS A 1 92 ? -1.384 7.954 -0.524 1.00 84.25 92 HIS A CA 1
ATOM 708 C C . HIS A 1 92 ? -0.873 6.717 0.218 1.00 84.25 92 HIS A C 1
ATOM 710 O O . HIS A 1 92 ? 0.317 6.622 0.488 1.00 84.25 92 HIS A O 1
ATOM 716 N N . GLY A 1 93 ? -1.752 5.750 0.486 1.00 83.06 93 GLY A N 1
ATOM 717 C CA . GLY A 1 93 ? -1.415 4.504 1.168 1.00 83.06 93 GLY A CA 1
ATOM 718 C C . GLY A 1 93 ? -2.139 3.321 0.544 1.00 83.06 93 GLY A C 1
ATOM 719 O O . GLY A 1 93 ? -3.178 3.477 -0.097 1.00 83.06 93 GLY A O 1
ATOM 720 N N . SER A 1 94 ? -1.581 2.128 0.699 1.00 88.06 94 SER A N 1
ATOM 721 C CA . SER A 1 94 ? -2.169 0.907 0.154 1.00 88.06 94 SER A CA 1
ATOM 722 C C . SER A 1 94 ? -1.664 -0.323 0.890 1.00 88.06 94 SER A C 1
ATOM 724 O O . SER A 1 94 ? -0.468 -0.392 1.178 1.00 88.06 94 SER A O 1
ATOM 726 N N . ASP A 1 95 ? -2.532 -1.309 1.071 1.00 86.12 95 ASP A N 1
ATOM 727 C CA . ASP A 1 95 ? -2.195 -2.597 1.667 1.00 86.12 95 ASP A CA 1
ATOM 728 C C . ASP A 1 95 ? -3.112 -3.704 1.127 1.00 86.12 95 ASP A C 1
ATOM 730 O O . ASP A 1 95 ? -4.044 -3.437 0.370 1.00 86.12 95 ASP A O 1
ATOM 734 N N . LYS A 1 96 ? -2.844 -4.965 1.459 1.00 84.88 96 LYS A N 1
ATOM 735 C CA . LYS A 1 96 ? -3.617 -6.113 0.989 1.00 84.88 96 LYS A CA 1
ATOM 736 C C . LYS A 1 96 ? -3.849 -7.150 2.072 1.00 84.88 96 LYS A C 1
ATOM 738 O O . LYS A 1 96 ? -2.996 -7.404 2.914 1.00 84.88 96 LYS A O 1
ATOM 743 N N . THR A 1 97 ? -4.944 -7.878 1.920 1.00 79.06 97 THR A N 1
ATOM 744 C CA . THR A 1 97 ? -5.191 -9.128 2.645 1.00 79.06 97 THR A CA 1
ATOM 745 C C . THR A 1 97 ? -4.754 -10.326 1.800 1.00 79.06 97 THR A C 1
ATOM 747 O O . THR A 1 97 ? -4.231 -11.309 2.319 1.00 79.06 97 THR A O 1
ATOM 750 N N . SER A 1 98 ? -4.882 -10.233 0.471 1.00 82.75 98 SER A N 1
ATOM 751 C CA . SER A 1 98 ? -4.455 -11.259 -0.482 1.00 82.75 98 SER A CA 1
ATOM 752 C C . SER A 1 98 ? -4.113 -10.655 -1.850 1.00 82.75 98 SER A C 1
ATOM 754 O O . SER A 1 98 ? -4.301 -9.469 -2.100 1.00 82.75 98 SER A O 1
ATOM 756 N N . ALA A 1 99 ? -3.643 -11.470 -2.799 1.00 87.25 99 ALA A N 1
ATOM 757 C CA . ALA A 1 99 ? -3.419 -11.003 -4.173 1.00 87.25 99 ALA A CA 1
ATOM 758 C C . ALA A 1 99 ? -4.715 -10.567 -4.898 1.00 87.25 99 ALA A C 1
ATOM 760 O O . ALA A 1 99 ? -4.657 -9.896 -5.932 1.00 87.25 99 ALA A O 1
ATOM 761 N N . ARG A 1 100 ? -5.882 -10.968 -4.378 1.00 87.44 100 ARG A N 1
ATOM 762 C CA . ARG A 1 100 ? -7.210 -10.689 -4.948 1.00 87.44 100 ARG A CA 1
ATOM 763 C C . ARG A 1 100 ? -8.062 -9.775 -4.074 1.00 87.44 100 ARG A C 1
ATOM 765 O O . ARG A 1 100 ? -9.205 -9.524 -4.419 1.00 87.44 100 ARG A O 1
ATOM 772 N N . ASP A 1 101 ? -7.513 -9.312 -2.963 1.00 83.62 101 ASP A N 1
ATOM 773 C CA . ASP A 1 101 ? -8.209 -8.445 -2.030 1.00 83.62 101 ASP A CA 1
ATOM 774 C C . ASP A 1 101 ? -7.197 -7.457 -1.465 1.00 83.62 101 ASP A C 1
ATOM 776 O O . ASP A 1 101 ? -6.310 -7.802 -0.676 1.00 83.62 101 ASP A O 1
ATOM 780 N N . ALA A 1 102 ? -7.277 -6.238 -1.985 1.00 90.12 102 ALA A N 1
ATOM 781 C CA . ALA A 1 102 ? -6.376 -5.170 -1.614 1.00 90.12 102 ALA A CA 1
ATOM 782 C C . ALA A 1 102 ? -7.078 -3.823 -1.557 1.00 90.12 102 ALA A C 1
ATOM 784 O O . ALA A 1 102 ? -8.115 -3.605 -2.175 1.00 90.12 102 ALA A O 1
ATOM 785 N N . TRP A 1 103 ? -6.479 -2.908 -0.815 1.00 87.56 103 TRP A N 1
ATOM 786 C CA . TRP A 1 103 ? -7.046 -1.621 -0.477 1.00 87.56 103 TRP A CA 1
ATOM 787 C C . TRP A 1 103 ? -6.047 -0.516 -0.771 1.00 87.56 103 TRP A C 1
ATOM 789 O O . TRP A 1 103 ? -4.836 -0.670 -0.616 1.00 87.56 103 TRP A O 1
ATOM 799 N N . ALA A 1 104 ? -6.569 0.616 -1.214 1.00 88.25 104 ALA A N 1
ATOM 800 C CA . ALA A 1 104 ? -5.808 1.837 -1.378 1.00 88.25 104 ALA A CA 1
ATOM 801 C C . ALA A 1 104 ? -6.622 2.999 -0.829 1.00 88.25 104 ALA A C 1
ATOM 803 O O . ALA A 1 104 ? -7.833 3.070 -1.023 1.00 88.25 104 ALA A O 1
ATOM 804 N N . VAL A 1 105 ? -5.959 3.913 -0.141 1.00 85.19 105 VAL A N 1
ATOM 805 C CA . VAL A 1 105 ? -6.584 5.071 0.489 1.00 85.19 105 VAL A CA 1
ATOM 806 C C . VAL A 1 105 ? -5.892 6.343 0.049 1.00 85.19 105 VAL A C 1
ATOM 808 O O . VAL A 1 105 ? -4.706 6.357 -0.297 1.00 85.19 105 VAL A O 1
ATOM 811 N N . GLY A 1 106 ? -6.660 7.420 0.035 1.00 84.19 106 GLY A N 1
ATOM 812 C CA . GLY A 1 106 ? -6.140 8.743 -0.239 1.00 84.19 106 GLY A CA 1
ATOM 813 C C . GLY A 1 106 ? -7.265 9.744 -0.413 1.00 84.19 106 GLY A C 1
ATOM 814 O O . GLY A 1 106 ? -8.227 9.712 0.350 1.00 84.19 106 GLY A O 1
ATOM 815 N N . ALA A 1 107 ? -7.162 10.616 -1.410 1.00 84.12 107 ALA A N 1
ATOM 816 C CA . ALA A 1 107 ? -8.049 11.765 -1.551 1.00 84.12 107 ALA A CA 1
ATOM 817 C C . ALA A 1 107 ? -8.502 12.002 -2.997 1.00 84.12 107 ALA A C 1
ATOM 819 O O . ALA A 1 107 ? -7.840 11.607 -3.962 1.00 84.12 107 ALA A O 1
ATOM 820 N N . GLN A 1 108 ? -9.663 12.641 -3.158 1.00 85.38 108 GLN A N 1
ATOM 821 C CA . GLN A 1 108 ? -10.140 13.146 -4.442 1.00 85.38 108 GLN A CA 1
ATOM 822 C C . GLN A 1 108 ? -9.276 14.324 -4.874 1.00 85.38 108 GLN A C 1
ATOM 824 O O . GLN A 1 108 ? -9.092 15.272 -4.125 1.00 85.38 108 GLN A O 1
ATOM 829 N N . ARG A 1 109 ? -8.792 14.296 -6.116 1.00 84.94 109 ARG A N 1
ATOM 830 C CA . ARG A 1 109 ? -7.903 15.329 -6.667 1.00 84.94 109 ARG A CA 1
ATOM 831 C C . ARG A 1 109 ? -8.462 16.755 -6.547 1.00 84.94 109 ARG A C 1
ATOM 833 O O . ARG A 1 109 ? -7.682 17.683 -6.406 1.00 84.94 109 ARG A O 1
ATOM 840 N N . ASN A 1 110 ? -9.777 16.928 -6.686 1.00 83.69 110 ASN A N 1
ATOM 841 C CA . ASN A 1 110 ? -10.376 18.253 -6.871 1.00 83.69 110 ASN A CA 1
ATOM 842 C C . ASN A 1 110 ? -10.708 18.975 -5.562 1.00 83.69 110 ASN A C 1
ATOM 844 O O . ASN A 1 110 ? -10.739 20.197 -5.547 1.00 83.69 110 ASN A O 1
ATOM 848 N N . ASP A 1 111 ? -11.018 18.235 -4.502 1.00 82.12 111 ASP A N 1
ATOM 849 C CA . ASP A 1 111 ? -11.507 18.798 -3.238 1.00 82.12 111 ASP A CA 1
ATOM 850 C C . ASP A 1 111 ? -10.917 18.097 -2.012 1.00 82.12 111 ASP A C 1
ATOM 852 O O . ASP A 1 111 ? -11.433 18.233 -0.907 1.00 82.12 111 ASP A O 1
ATOM 856 N N . GLU A 1 112 ? -9.866 17.305 -2.233 1.00 76.94 112 GLU A N 1
ATOM 857 C CA . GLU A 1 112 ? -9.129 16.539 -1.227 1.00 76.94 112 GLU A CA 1
ATOM 858 C C . GLU A 1 112 ? -10.011 15.642 -0.351 1.00 76.94 112 GLU A C 1
ATOM 860 O O . GLU A 1 112 ? -9.572 15.122 0.676 1.00 76.94 112 GLU A O 1
ATOM 865 N N . ARG A 1 113 ? -11.258 15.382 -0.777 1.00 80.38 113 ARG A N 1
ATOM 866 C CA . ARG A 1 113 ? -12.167 14.543 -0.008 1.00 80.38 113 ARG A CA 1
ATOM 867 C C . ARG A 1 113 ? -11.583 13.147 0.104 1.00 80.38 113 ARG A C 1
ATOM 869 O O . ARG A 1 113 ? -11.282 12.537 -0.929 1.00 80.38 113 ARG A O 1
ATOM 876 N N . PRO A 1 114 ? -11.477 12.604 1.319 1.00 76.00 114 PRO A N 1
ATOM 877 C CA . PRO A 1 114 ? -10.908 11.288 1.499 1.00 76.00 114 PRO A CA 1
ATOM 878 C C . PRO A 1 114 ? -11.665 10.202 0.735 1.00 76.00 114 PRO A C 1
ATOM 880 O O . PRO A 1 114 ? -12.871 10.300 0.492 1.00 76.00 114 PRO A O 1
ATOM 883 N N . MET A 1 115 ? -10.960 9.134 0.384 1.00 82.06 115 MET A N 1
ATOM 884 C CA . MET A 1 115 ? -11.529 7.984 -0.301 1.00 82.06 115 MET A CA 1
ATOM 885 C C . MET A 1 115 ? -10.819 6.684 0.052 1.00 82.06 115 MET A C 1
ATOM 887 O O . MET A 1 115 ? -9.633 6.674 0.387 1.00 82.06 115 MET A O 1
ATOM 891 N N . ALA A 1 116 ? -11.537 5.585 -0.159 1.00 84.19 116 ALA A N 1
ATOM 892 C CA . ALA A 1 116 ? -10.980 4.246 -0.210 1.00 84.19 116 ALA A CA 1
ATOM 893 C C . ALA A 1 116 ? -11.299 3.589 -1.561 1.00 84.19 116 ALA A C 1
ATOM 895 O O . ALA A 1 116 ? -12.370 3.789 -2.149 1.00 84.19 116 ALA A O 1
ATOM 896 N N . LEU A 1 117 ? -10.344 2.808 -2.051 1.00 88.44 117 LEU A N 1
ATOM 897 C CA . LEU A 1 117 ? -10.446 1.956 -3.219 1.00 88.44 117 LEU A CA 1
ATOM 898 C C . LEU A 1 117 ? -10.253 0.503 -2.797 1.00 88.44 117 LEU A C 1
ATOM 900 O O . LEU A 1 117 ? -9.366 0.208 -1.998 1.00 88.44 117 LEU A O 1
ATOM 904 N N . HIS A 1 118 ? -11.031 -0.391 -3.394 1.00 88.56 118 HIS A N 1
ATOM 905 C CA . HIS A 1 118 ? -10.942 -1.833 -3.199 1.00 88.56 118 HIS A CA 1
ATOM 906 C C . HIS A 1 118 ? -10.596 -2.532 -4.512 1.00 88.56 118 HIS A C 1
ATOM 908 O O . HIS A 1 118 ? -11.162 -2.217 -5.559 1.00 88.56 118 HIS A O 1
ATOM 914 N N . TRP A 1 119 ? -9.644 -3.453 -4.458 1.00 92.00 119 TRP A N 1
ATOM 915 C CA . TRP A 1 119 ? -9.250 -4.347 -5.534 1.00 92.00 119 TRP A CA 1
ATOM 916 C C . TRP A 1 119 ? -9.859 -5.720 -5.288 1.00 92.00 119 TRP A C 1
ATOM 918 O O . TRP A 1 119 ? -9.500 -6.390 -4.326 1.00 92.00 119 TRP A O 1
ATOM 928 N N . ASP A 1 120 ? -10.717 -6.154 -6.206 1.00 86.50 120 ASP A N 1
ATOM 929 C CA . ASP A 1 120 ? -11.441 -7.433 -6.149 1.00 86.50 120 ASP A CA 1
ATOM 930 C C . ASP A 1 120 ? -10.732 -8.583 -6.897 1.00 86.50 120 ASP A C 1
ATOM 932 O O . ASP A 1 120 ? -11.328 -9.618 -7.212 1.00 86.50 120 ASP A O 1
ATOM 936 N N . GLY A 1 121 ? -9.465 -8.389 -7.275 1.00 89.88 121 GLY A N 1
ATOM 937 C CA . GLY A 1 121 ? -8.730 -9.317 -8.136 1.00 89.88 121 GLY A CA 1
ATOM 938 C C . GLY A 1 121 ? -8.866 -9.039 -9.633 1.00 89.88 121 GLY A C 1
ATOM 939 O O . GLY A 1 121 ? -8.169 -9.682 -10.419 1.00 89.88 121 GLY A O 1
ATOM 940 N N . LYS A 1 122 ? -9.728 -8.101 -10.043 1.00 90.38 122 LYS A N 1
ATOM 941 C CA . LYS A 1 122 ? -9.945 -7.728 -11.450 1.00 90.38 122 LYS A CA 1
ATOM 942 C C . LYS A 1 122 ? -9.842 -6.225 -11.691 1.00 90.38 122 LYS A C 1
ATOM 944 O O . LYS A 1 122 ? -9.253 -5.820 -12.694 1.00 90.38 122 LYS A O 1
ATOM 949 N N . LYS A 1 123 ? -10.426 -5.396 -10.823 1.00 92.12 123 LYS A N 1
ATOM 950 C CA . LYS A 1 123 ? -10.435 -3.933 -10.967 1.00 92.12 123 LYS A CA 1
ATOM 951 C C . LYS A 1 123 ? -10.452 -3.218 -9.617 1.00 92.12 123 LYS A C 1
ATOM 953 O O . LYS A 1 123 ? -10.963 -3.732 -8.630 1.00 92.12 123 LYS A O 1
ATOM 958 N N . TRP A 1 124 ? -9.924 -1.995 -9.607 1.00 93.62 124 TRP A N 1
ATOM 959 C CA . TRP A 1 124 ? -10.062 -1.068 -8.485 1.00 93.62 124 TRP A CA 1
ATOM 960 C C . TRP A 1 124 ? -11.425 -0.374 -8.540 1.00 93.62 124 TRP A C 1
ATOM 962 O O . TRP A 1 124 ? -11.800 0.177 -9.578 1.00 93.62 124 TRP A O 1
ATOM 972 N N . GLN A 1 125 ? -12.152 -0.364 -7.426 1.00 91.69 125 GLN A N 1
ATOM 973 C CA . GLN A 1 125 ? -13.475 0.248 -7.292 1.00 91.69 125 GLN A CA 1
ATOM 974 C C . GLN A 1 125 ? -13.507 1.193 -6.093 1.00 91.69 125 GLN A C 1
ATOM 976 O O . GLN A 1 125 ? -12.824 0.955 -5.104 1.00 91.69 125 GLN A O 1
ATOM 981 N N . ARG A 1 126 ? -14.292 2.274 -6.165 1.00 87.81 126 ARG A N 1
ATOM 982 C CA . ARG A 1 126 ? -14.496 3.158 -5.009 1.00 87.81 126 ARG A CA 1
ATOM 983 C C . ARG A 1 126 ? -15.401 2.502 -3.987 1.00 87.81 126 ARG A C 1
ATOM 985 O O . ARG A 1 126 ? -16.454 1.992 -4.349 1.00 87.81 126 ARG A O 1
ATOM 992 N N . VAL A 1 127 ? -15.031 2.642 -2.722 1.00 83.25 127 VAL A N 1
ATOM 993 C CA . VAL A 1 127 ? -15.907 2.336 -1.596 1.00 83.25 127 VAL A CA 1
ATOM 994 C C . VAL A 1 127 ? -16.480 3.653 -1.087 1.00 83.25 127 VAL A C 1
ATOM 996 O O . VAL A 1 127 ? -15.743 4.557 -0.703 1.00 83.25 127 VAL A O 1
ATOM 999 N N . THR A 1 128 ? -17.801 3.798 -1.179 1.00 70.69 128 THR A N 1
ATOM 1000 C CA . THR A 1 128 ? -18.524 5.062 -0.947 1.00 70.69 128 THR A CA 1
ATOM 1001 C C . THR A 1 128 ? -19.065 5.213 0.473 1.00 70.69 128 THR A C 1
ATOM 1003 O O . THR A 1 128 ? -19.874 6.106 0.725 1.00 70.69 128 THR A O 1
ATOM 1006 N N . ASP A 1 129 ? -18.652 4.354 1.403 1.00 64.88 129 ASP A N 1
ATOM 1007 C CA . ASP A 1 129 ? -19.110 4.441 2.786 1.00 64.88 129 ASP A CA 1
ATOM 1008 C C . ASP A 1 129 ? -18.487 5.660 3.483 1.00 64.88 129 ASP A C 1
ATOM 1010 O O . ASP A 1 129 ? -17.265 5.805 3.560 1.00 64.88 129 ASP A O 1
ATOM 1014 N N . ARG A 1 130 ? -19.343 6.547 4.007 1.00 58.06 130 ARG A N 1
ATOM 1015 C CA . ARG A 1 130 ? -18.911 7.763 4.706 1.00 58.06 130 ARG A CA 1
ATOM 1016 C C . ARG A 1 130 ? -18.128 7.463 5.986 1.00 58.06 130 ARG A C 1
ATOM 1018 O O . ARG A 1 130 ? -17.438 8.352 6.484 1.00 58.06 130 ARG A O 1
ATOM 1025 N N . ALA A 1 131 ? -18.243 6.247 6.524 1.00 55.62 131 ALA A N 1
ATOM 1026 C CA . ALA A 1 131 ? -17.539 5.811 7.725 1.00 55.62 131 ALA A CA 1
ATOM 1027 C C . ALA A 1 131 ? -16.007 5.880 7.583 1.00 55.62 131 ALA A C 1
ATOM 1029 O O . ALA A 1 131 ? -15.311 6.176 8.547 1.00 55.62 131 ALA A O 1
ATOM 1030 N N . VAL A 1 132 ? -15.478 5.694 6.374 1.00 56.31 132 VAL A N 1
ATOM 1031 C CA . VAL A 1 132 ? -14.031 5.700 6.103 1.00 56.31 132 VAL A CA 1
ATOM 1032 C C . VAL A 1 132 ? -13.543 6.987 5.444 1.00 56.31 132 VAL A C 1
ATOM 1034 O O . VAL A 1 132 ? -12.465 7.038 4.859 1.00 56.31 132 VAL A O 1
ATOM 1037 N N . PHE A 1 133 ? -14.289 8.088 5.551 1.00 61.12 133 PHE A N 1
ATOM 1038 C CA . PHE A 1 133 ? -13.731 9.372 5.144 1.00 61.12 133 PHE A CA 1
ATOM 1039 C C . PHE A 1 133 ? -12.647 9.836 6.125 1.00 61.12 133 PHE A C 1
ATOM 1041 O O . PHE A 1 133 ? -12.906 10.119 7.289 1.00 61.12 133 PHE A O 1
ATOM 1048 N N . GLY A 1 134 ? -11.428 9.934 5.606 1.00 62.31 134 GLY A N 1
ATOM 1049 C CA . GLY A 1 134 ? -10.247 10.498 6.252 1.00 62.31 134 GLY A CA 1
ATOM 1050 C C . GLY A 1 134 ? -9.195 9.453 6.573 1.00 62.31 134 GLY A C 1
ATOM 1051 O O . GLY A 1 134 ? -8.416 9.683 7.488 1.00 62.31 134 GLY A O 1
ATOM 1052 N N . VAL A 1 135 ? -9.202 8.306 5.878 1.00 70.12 135 VAL A N 1
ATOM 1053 C CA . VAL A 1 135 ? -8.248 7.240 6.181 1.00 70.12 135 VAL A CA 1
ATOM 10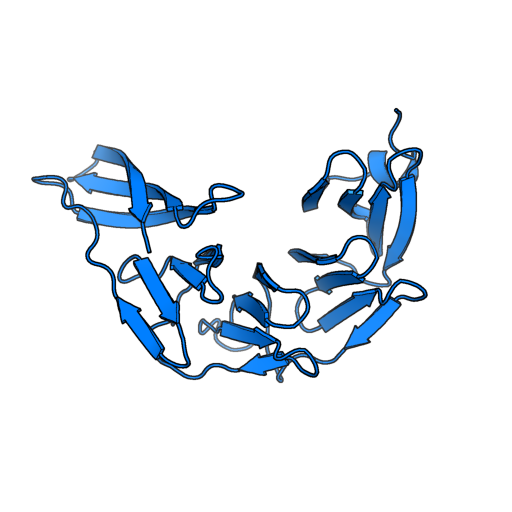54 C C . VAL A 1 135 ? -6.811 7.717 5.977 1.00 70.12 135 VAL A C 1
ATOM 1056 O O . VAL A 1 135 ? -6.426 8.045 4.855 1.00 70.12 135 VAL A O 1
ATOM 1059 N N . THR A 1 136 ? -6.027 7.732 7.052 1.00 69.00 136 THR A N 1
ATOM 1060 C CA . THR A 1 136 ? -4.608 8.128 7.041 1.00 69.00 136 THR A CA 1
ATOM 1061 C C . THR A 1 136 ? -3.667 6.933 6.923 1.00 69.00 136 THR A C 1
ATOM 1063 O O . THR A 1 136 ? -2.540 7.089 6.461 1.00 69.00 136 THR A O 1
ATOM 1066 N N . GLY A 1 137 ? -4.138 5.734 7.267 1.00 73.88 137 GLY A N 1
ATOM 1067 C CA . GLY A 1 137 ? -3.391 4.486 7.139 1.00 73.88 137 GLY A CA 1
ATOM 1068 C C . GLY A 1 137 ? -4.318 3.275 7.117 1.00 73.88 137 GLY A C 1
ATOM 1069 O O . GLY A 1 137 ? -5.446 3.338 7.612 1.00 73.88 137 GLY A O 1
ATOM 1070 N N . ILE A 1 138 ? -3.839 2.172 6.548 1.00 81.69 138 ILE A N 1
ATOM 1071 C CA . ILE A 1 138 ? -4.538 0.885 6.518 1.00 81.69 138 ILE A CA 1
ATOM 1072 C C . ILE A 1 138 ? -3.562 -0.251 6.814 1.00 81.69 138 ILE A C 1
ATOM 1074 O O . ILE A 1 138 ? -2.404 -0.153 6.427 1.00 81.69 138 ILE A O 1
ATOM 1078 N N . ALA A 1 139 ? -4.048 -1.319 7.444 1.00 83.19 139 ALA A N 1
ATOM 1079 C CA . ALA A 1 139 ? -3.303 -2.562 7.639 1.00 83.19 139 ALA A CA 1
ATOM 1080 C C . ALA A 1 139 ? -4.249 -3.771 7.524 1.00 83.19 139 ALA A C 1
ATOM 1082 O O . ALA A 1 139 ? -5.424 -3.660 7.894 1.00 83.19 139 ALA A O 1
ATOM 1083 N N . PRO A 1 140 ? -3.794 -4.933 7.028 1.00 81.00 140 PRO A N 1
ATOM 1084 C CA . PRO A 1 140 ? -4.608 -6.137 6.982 1.00 81.00 140 PRO A CA 1
ATOM 1085 C C . PRO A 1 140 ? -4.955 -6.626 8.387 1.00 81.00 140 PRO A C 1
ATOM 1087 O O . PRO A 1 140 ? -4.175 -6.492 9.326 1.00 81.00 140 PRO A O 1
ATOM 1090 N N . ASP A 1 141 ? -6.116 -7.263 8.521 1.00 80.38 141 ASP A N 1
ATOM 1091 C CA . ASP A 1 141 ? -6.530 -7.913 9.770 1.00 80.38 141 ASP A CA 1
ATOM 1092 C C . ASP A 1 141 ? -6.029 -9.366 9.904 1.00 80.38 141 ASP A C 1
ATOM 1094 O O . ASP A 1 141 ? -6.253 -10.022 10.920 1.00 80.38 141 ASP A O 1
ATOM 1098 N N . GLY A 1 142 ? -5.364 -9.891 8.869 1.00 78.12 142 GLY A N 1
ATOM 1099 C CA . GLY A 1 142 ? -4.897 -11.280 8.799 1.00 78.12 142 GLY A CA 1
ATOM 1100 C C . GLY A 1 142 ? -5.995 -12.322 8.528 1.00 78.12 142 GLY A C 1
ATOM 1101 O O . GLY A 1 142 ? -5.728 -13.520 8.611 1.00 78.12 142 GLY A O 1
ATOM 1102 N N . SER A 1 143 ? -7.222 -11.902 8.211 1.00 78.38 143 SER A N 1
ATOM 1103 C CA . SER A 1 143 ? -8.398 -12.763 8.019 1.00 78.38 143 SER A CA 1
ATOM 1104 C C . SER A 1 143 ? -9.304 -12.385 6.835 1.00 78.38 143 SER A C 1
ATOM 1106 O O . SER A 1 143 ? -10.405 -12.919 6.715 1.00 78.38 143 SER A O 1
ATOM 1108 N N . GLY A 1 144 ? -8.832 -11.520 5.929 1.00 71.81 144 GLY A N 1
ATOM 1109 C CA . GLY A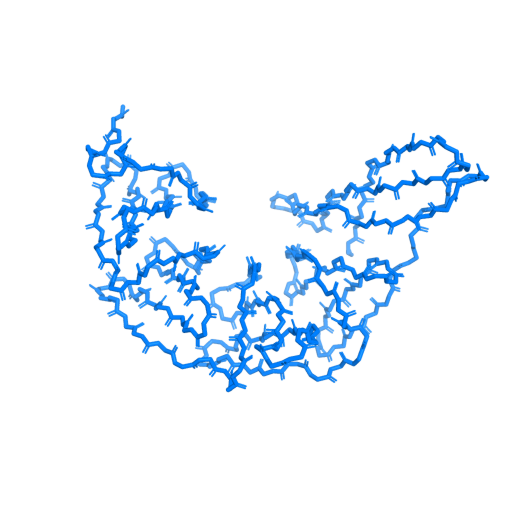 1 144 ? -9.588 -11.089 4.742 1.00 71.81 144 GLY A CA 1
ATOM 1110 C C . GLY A 1 144 ? -10.328 -9.761 4.919 1.00 71.81 144 GLY A C 1
ATOM 1111 O O . GLY A 1 144 ? -11.185 -9.423 4.111 1.00 71.81 144 GLY A O 1
ATOM 1112 N N . GLY A 1 145 ? -10.008 -9.011 5.970 1.00 78.56 145 GLY A N 1
ATOM 1113 C CA . GLY A 1 145 ? -10.465 -7.650 6.212 1.00 78.56 145 GLY A CA 1
ATOM 1114 C C . GLY A 1 145 ? -9.306 -6.669 6.403 1.00 78.56 145 GLY A C 1
ATOM 1115 O O . GLY A 1 145 ? -8.129 -7.038 6.391 1.00 78.56 145 GLY A O 1
ATOM 1116 N N . VAL A 1 146 ? -9.629 -5.392 6.587 1.00 82.94 146 VAL A N 1
ATOM 1117 C CA . VAL A 1 146 ? -8.627 -4.340 6.817 1.00 82.94 146 VAL A CA 1
ATOM 1118 C C . VAL A 1 146 ? -9.015 -3.450 7.979 1.00 82.94 146 VAL A C 1
ATOM 1120 O O . VAL A 1 146 ? -10.181 -3.108 8.161 1.00 82.94 146 VAL A O 1
ATOM 1123 N N . TYR A 1 147 ? -8.018 -3.037 8.745 1.00 85.88 147 TYR A N 1
ATOM 1124 C CA . TYR A 1 147 ? -8.127 -1.921 9.663 1.00 85.88 147 TYR A CA 1
ATOM 1125 C C . TYR A 1 147 ? -7.769 -0.628 8.942 1.00 85.88 147 TYR A C 1
ATOM 1127 O O . TYR A 1 147 ? -6.882 -0.605 8.089 1.00 85.88 147 TYR A O 1
ATOM 1135 N N . ALA A 1 148 ? -8.460 0.448 9.294 1.00 82.94 148 ALA A N 1
ATOM 1136 C CA . ALA A 1 148 ? -8.256 1.782 8.766 1.00 82.94 148 ALA A CA 1
ATOM 1137 C C . ALA A 1 148 ? -8.198 2.788 9.917 1.00 82.94 148 ALA A C 1
ATOM 1139 O O . ALA A 1 148 ? -9.117 2.865 10.732 1.00 82.94 148 ALA A O 1
ATOM 1140 N N . ALA A 1 149 ? -7.138 3.589 9.964 1.00 80.00 149 ALA A N 1
ATOM 1141 C CA . ALA A 1 149 ? -7.074 4.750 10.842 1.00 80.00 149 ALA A CA 1
ATOM 1142 C C . ALA A 1 149 ? -7.911 5.881 10.248 1.00 80.00 149 ALA A C 1
ATOM 1144 O O . ALA A 1 149 ? -7.601 6.348 9.158 1.00 80.00 149 ALA A O 1
ATOM 1145 N N . THR A 1 150 ? -8.957 6.327 10.943 1.00 77.12 150 THR A N 1
ATOM 1146 C CA . THR A 1 150 ? -9.851 7.406 10.491 1.00 77.12 150 THR A CA 1
ATOM 1147 C C . THR A 1 150 ? -9.791 8.604 11.447 1.00 77.12 150 THR A C 1
ATOM 1149 O O . THR A 1 150 ? -9.345 8.456 12.588 1.00 77.12 150 THR A O 1
ATOM 1152 N N . PRO A 1 151 ? -10.328 9.784 11.073 1.00 71.06 151 PRO A N 1
ATOM 1153 C CA . PRO A 1 151 ? -10.415 10.928 11.982 1.00 71.06 151 PRO A CA 1
ATOM 1154 C C . PRO A 1 151 ? -11.313 10.669 13.200 1.00 71.06 151 PRO A C 1
ATOM 1156 O O . PRO A 1 151 ? -11.274 11.426 14.165 1.00 71.06 151 PRO A O 1
ATOM 1159 N N . LYS A 1 152 ? -12.155 9.628 13.147 1.00 69.88 152 LYS A N 1
ATOM 1160 C CA . LYS A 1 152 ? -13.059 9.223 14.231 1.00 69.88 152 LYS A CA 1
ATOM 1161 C C . LYS A 1 152 ? -12.523 8.054 15.061 1.00 69.88 152 LYS A C 1
ATOM 1163 O O . LYS A 1 152 ? -13.243 7.606 15.949 1.00 69.88 152 LYS A O 1
ATOM 1168 N N . GLY A 1 153 ? -11.319 7.567 14.758 1.00 76.50 153 GLY A N 1
ATOM 1169 C CA . GLY A 1 153 ? -10.735 6.396 15.404 1.00 76.50 153 GLY A CA 1
ATOM 1170 C C . GLY A 1 153 ? -10.451 5.240 14.458 1.00 76.50 153 GLY A C 1
ATOM 1171 O O . GLY A 1 153 ? -10.460 5.398 13.232 1.00 76.50 153 GLY A O 1
ATOM 1172 N N . LEU A 1 154 ? -10.202 4.065 15.028 1.00 83.75 154 LEU A N 1
ATOM 1173 C CA . LEU A 1 154 ? -9.950 2.847 14.264 1.00 83.75 154 LEU A CA 1
ATOM 1174 C C . LEU A 1 154 ? -11.257 2.285 13.678 1.00 83.75 154 LEU A C 1
ATOM 1176 O O . LEU A 1 154 ? -12.233 2.067 14.392 1.00 83.75 154 LEU A O 1
ATOM 1180 N N . ALA A 1 155 ? -11.283 2.014 12.375 1.00 85.75 155 ALA A N 1
ATOM 1181 C CA . ALA A 1 155 ? -12.372 1.306 11.706 1.00 85.75 155 ALA A CA 1
ATOM 1182 C C . ALA A 1 155 ? -11.879 -0.048 11.183 1.00 85.75 155 ALA A C 1
ATOM 1184 O O . ALA A 1 155 ? -10.728 -0.176 10.774 1.00 85.75 155 ALA A O 1
ATOM 1185 N N . HIS A 1 156 ? -12.741 -1.058 11.178 1.00 85.75 156 HIS A N 1
ATOM 1186 C CA . HIS A 1 156 ? -12.460 -2.393 10.658 1.00 85.75 156 HIS A CA 1
ATOM 1187 C C . HIS A 1 156 ? -13.458 -2.734 9.559 1.00 85.75 156 HIS A C 1
ATOM 1189 O O . HIS A 1 156 ? -14.665 -2.593 9.740 1.00 85.75 156 HIS A O 1
ATOM 1195 N N . TYR A 1 157 ? -12.953 -3.140 8.402 1.00 79.62 157 TYR A N 1
ATOM 1196 C CA . TYR A 1 157 ? -13.751 -3.641 7.297 1.00 79.62 157 TYR A CA 1
ATOM 1197 C C . TYR A 1 157 ? -13.664 -5.149 7.232 1.00 79.62 157 TYR A C 1
ATOM 1199 O O . TYR A 1 157 ? -12.568 -5.701 7.126 1.00 79.62 157 TYR A O 1
ATOM 1207 N N . ARG A 1 158 ? -14.822 -5.801 7.181 1.00 80.31 158 ARG A N 1
ATOM 1208 C CA . ARG A 1 158 ? -14.928 -7.231 6.920 1.00 80.31 158 ARG A CA 1
ATOM 1209 C C . ARG A 1 158 ? -16.251 -7.528 6.227 1.00 80.31 158 ARG A C 1
ATOM 1211 O O . ARG A 1 158 ? -17.272 -6.938 6.566 1.00 80.31 158 ARG A O 1
ATOM 1218 N N . GLU A 1 159 ? -16.217 -8.414 5.231 1.00 80.50 159 GLU A N 1
ATOM 1219 C CA . GLU A 1 159 ? -17.423 -8.924 4.551 1.00 80.50 159 GLU A CA 1
ATOM 1220 C C . GLU A 1 159 ? -18.366 -7.821 4.025 1.00 80.50 159 GLU A C 1
ATOM 1222 O O . GLU A 1 159 ? -19.584 -7.895 4.159 1.00 80.50 159 GLU A O 1
ATOM 1227 N N . GLY A 1 160 ? -17.813 -6.763 3.422 1.00 71.50 160 GLY A N 1
ATOM 1228 C CA . GLY A 1 160 ? -18.630 -5.687 2.846 1.00 71.50 160 GLY A CA 1
ATOM 1229 C C . GLY A 1 160 ? -19.021 -4.581 3.822 1.00 71.50 160 GLY A C 1
ATOM 1230 O O . GLY A 1 160 ? -19.671 -3.623 3.406 1.00 71.50 160 GLY A O 1
ATOM 1231 N N . ARG A 1 161 ? -18.639 -4.678 5.100 1.00 77.81 161 ARG A N 1
ATOM 1232 C CA . ARG A 1 161 ? -19.113 -3.774 6.148 1.00 77.81 161 ARG A CA 1
ATOM 1233 C C . ARG A 1 161 ? -17.974 -3.155 6.946 1.00 77.81 161 ARG A C 1
ATOM 1235 O O . ARG A 1 161 ? -17.066 -3.855 7.381 1.00 77.81 161 ARG A O 1
ATOM 1242 N N . TRP A 1 162 ? -18.085 -1.851 7.200 1.00 82.38 162 TRP A N 1
ATOM 1243 C CA . TRP A 1 162 ? -17.252 -1.132 8.163 1.00 82.38 162 TRP A CA 1
ATOM 1244 C C . TRP A 1 162 ? -17.876 -1.144 9.562 1.00 82.38 162 TRP A C 1
ATOM 1246 O O . TRP A 1 162 ? -19.076 -0.906 9.731 1.00 82.38 162 TRP A O 1
ATOM 1256 N N . THR A 1 163 ? -17.051 -1.375 10.576 1.00 85.00 163 THR A N 1
ATOM 1257 C CA . THR A 1 163 ? -17.383 -1.231 11.995 1.00 85.00 163 THR A CA 1
ATOM 1258 C C . THR A 1 163 ? -16.356 -0.322 12.665 1.00 85.00 163 THR A C 1
ATOM 1260 O O . THR A 1 163 ? -15.158 -0.427 12.418 1.00 85.00 163 THR A O 1
ATOM 1263 N N . PHE A 1 164 ? -16.808 0.613 13.501 1.00 85.56 164 PHE A N 1
ATOM 1264 C CA . PHE A 1 164 ? -15.891 1.437 14.289 1.00 85.56 164 PHE A CA 1
ATOM 1265 C C . PHE A 1 164 ? -15.497 0.701 15.559 1.00 85.56 164 PHE A C 1
ATOM 1267 O O . PHE A 1 164 ? -16.352 0.204 16.295 1.00 85.56 164 PHE A O 1
ATOM 1274 N N . ILE A 1 165 ? -14.199 0.672 15.820 1.00 85.56 165 ILE A N 1
ATOM 1275 C CA . ILE A 1 165 ? -13.629 0.118 17.032 1.00 85.56 165 ILE A CA 1
ATOM 1276 C C . ILE A 1 165 ? -13.435 1.258 18.013 1.00 85.56 165 ILE A C 1
ATOM 1278 O O . ILE A 1 165 ? -12.996 2.353 17.674 1.00 85.56 165 ILE A O 1
ATOM 1282 N N . LYS A 1 166 ? -13.815 0.997 19.258 1.00 82.00 166 LYS A N 1
ATOM 1283 C CA . LYS A 1 166 ? -13.682 1.971 20.328 1.00 82.00 166 LYS A CA 1
ATOM 1284 C C . LYS A 1 166 ? -12.206 2.143 20.674 1.00 82.00 166 LYS A C 1
ATOM 1286 O O . LYS A 1 166 ? -11.564 1.190 21.112 1.00 82.00 166 LYS A O 1
ATOM 1291 N N . ASP A 1 167 ? -11.703 3.360 20.521 1.00 78.50 167 ASP A N 1
ATOM 1292 C CA . ASP A 1 167 ? -10.322 3.675 20.872 1.00 78.50 167 ASP A CA 1
ATOM 1293 C C . ASP A 1 167 ? -10.094 3.667 22.395 1.00 78.50 167 ASP A C 1
ATOM 1295 O O . ASP A 1 167 ? -11.018 3.947 23.179 1.00 78.50 167 ASP A O 1
ATOM 1299 N N . PRO A 1 168 ? -8.856 3.381 22.837 1.00 77.69 168 PRO A N 1
ATOM 1300 C CA . PRO A 1 168 ? -8.455 3.514 24.224 1.00 77.69 168 PRO A CA 1
ATOM 1301 C C . PRO A 1 168 ? -8.625 4.959 24.689 1.00 77.69 168 PRO A C 1
ATOM 1303 O O . PRO A 1 168 ? -8.273 5.920 24.005 1.00 77.69 168 PRO A O 1
ATOM 1306 N N . LYS A 1 169 ? -9.163 5.114 25.897 1.00 82.88 169 LYS A N 1
ATOM 1307 C CA . LYS A 1 169 ? -9.303 6.416 26.545 1.00 82.88 169 LYS A CA 1
ATOM 1308 C C . LYS A 1 169 ? -8.143 6.624 27.505 1.00 82.88 169 LYS A C 1
ATOM 1310 O O . LYS A 1 169 ? -7.934 5.808 28.398 1.00 82.88 169 LYS A O 1
ATOM 1315 N N . VAL A 1 170 ? -7.450 7.748 27.366 1.00 81.19 170 VAL A N 1
ATOM 1316 C CA . VAL A 1 170 ? -6.450 8.203 28.335 1.00 81.19 170 VAL A CA 1
ATOM 1317 C C . VAL A 1 170 ? -7.081 9.319 29.166 1.00 81.19 170 VAL A C 1
ATOM 1319 O O . VAL A 1 170 ? -7.539 10.322 28.623 1.00 81.19 170 VAL A O 1
ATOM 1322 N N . SER A 1 171 ? -7.172 9.128 30.485 1.00 86.56 171 SER A N 1
ATOM 1323 C CA . SER A 1 171 ? -7.893 10.056 31.367 1.00 86.56 171 SER A CA 1
ATOM 1324 C C . SER A 1 171 ? -7.314 11.470 31.297 1.00 86.56 171 SER A C 1
ATOM 1326 O O . SER A 1 171 ? -6.118 11.679 31.489 1.00 86.56 171 SER A O 1
ATOM 1328 N N . GLY A 1 172 ? -8.172 12.451 31.016 1.00 85.81 172 GLY A N 1
ATOM 13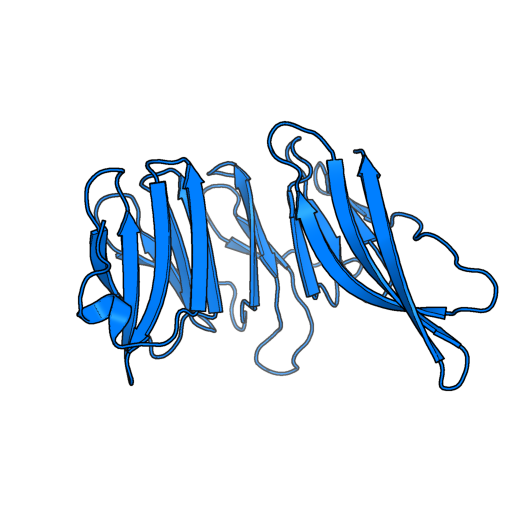29 C CA . GLY A 1 172 ? -7.782 13.852 30.872 1.00 85.81 172 GLY A CA 1
ATOM 1330 C C . GLY A 1 172 ? -7.099 14.204 29.549 1.00 85.81 172 GLY A C 1
ATOM 1331 O O . GLY A 1 172 ? -6.763 15.368 29.372 1.00 85.81 172 GLY A O 1
ATOM 1332 N N . TYR A 1 173 ? -6.921 13.255 28.628 1.00 86.56 173 TYR A N 1
ATOM 1333 C CA . TYR A 1 173 ? -6.360 13.497 27.303 1.00 86.56 173 TYR A CA 1
ATOM 1334 C C . TYR A 1 173 ? -7.400 13.231 26.209 1.00 86.56 173 TYR A C 1
ATOM 1336 O O . TYR A 1 173 ? -8.181 12.281 26.277 1.00 86.56 173 TYR A O 1
ATOM 1344 N N . ARG A 1 174 ? -7.395 14.062 25.165 1.00 85.25 174 ARG A N 1
ATOM 1345 C CA . ARG A 1 174 ? -8.210 13.871 23.961 1.00 85.25 174 ARG A CA 1
ATOM 1346 C C . ARG A 1 174 ? -7.379 13.159 22.900 1.00 85.25 174 ARG A C 1
ATOM 1348 O O . ARG A 1 174 ? -6.257 13.586 22.636 1.00 85.25 174 ARG A O 1
ATOM 1355 N N . LEU A 1 175 ? -7.934 12.119 22.276 1.00 80.75 175 LEU A N 1
ATOM 1356 C CA . LEU A 1 175 ? -7.340 11.530 21.075 1.00 80.75 175 LEU A CA 1
ATOM 1357 C C . LEU A 1 175 ? -7.314 12.591 19.972 1.00 80.75 175 LEU A C 1
ATOM 1359 O O . LEU A 1 175 ? -8.346 13.192 19.659 1.00 80.75 175 LEU A O 1
ATOM 1363 N N . THR A 1 176 ? -6.142 12.838 19.405 1.00 80.50 176 THR A N 1
ATOM 1364 C CA . THR A 1 176 ? -5.979 13.799 18.311 1.00 80.50 176 THR A CA 1
ATOM 1365 C C . THR A 1 176 ? -5.842 13.093 16.977 1.00 80.50 176 THR A C 1
ATOM 1367 O O . THR A 1 176 ? -6.449 13.534 16.005 1.00 80.50 176 THR A O 1
ATOM 1370 N N . GLN A 1 177 ? -5.081 11.999 16.931 1.00 76.81 177 GLN A N 1
ATOM 1371 C CA . GLN A 1 177 ? -4.778 11.303 15.689 1.00 76.81 177 GLN A CA 1
ATOM 1372 C C . GLN A 1 177 ? -4.379 9.843 15.940 1.00 76.81 177 GLN A C 1
ATOM 1374 O O . GLN A 1 177 ? -3.669 9.535 16.897 1.00 76.81 177 GLN A O 1
ATOM 1379 N N . LEU A 1 178 ? -4.783 8.957 15.028 1.00 79.44 178 LEU A N 1
ATOM 1380 C CA . LEU A 1 178 ? -4.123 7.670 14.804 1.00 79.44 178 LEU A CA 1
ATOM 1381 C C . LEU A 1 178 ? -2.969 7.888 13.826 1.00 79.44 178 LEU A C 1
ATOM 1383 O O . LEU A 1 178 ? -3.185 8.315 12.689 1.00 79.44 178 LEU A O 1
ATOM 1387 N N . TYR A 1 179 ? -1.747 7.676 14.304 1.00 76.94 179 TYR A N 1
ATOM 1388 C CA . TYR A 1 179 ? -0.539 8.011 13.560 1.00 76.94 179 TYR A CA 1
ATOM 1389 C C . TYR A 1 179 ? -0.134 6.896 12.603 1.00 76.94 179 TYR A C 1
ATOM 1391 O O . TYR A 1 179 ? 0.115 7.164 11.433 1.00 76.94 179 TYR A O 1
ATOM 1399 N N . ASP A 1 180 ? -0.101 5.661 13.101 1.00 79.62 180 ASP A N 1
ATOM 1400 C CA . ASP A 1 180 ? 0.347 4.508 12.329 1.00 79.62 180 ASP A CA 1
ATOM 1401 C C . ASP A 1 180 ? -0.343 3.220 12.791 1.00 79.62 180 ASP A C 1
ATOM 1403 O O . ASP A 1 180 ? -0.802 3.125 13.939 1.00 79.62 180 ASP A O 1
ATOM 1407 N N . LEU A 1 181 ? -0.405 2.240 11.891 1.00 86.56 181 LEU A N 1
ATOM 1408 C CA . LEU A 1 181 ? -0.905 0.897 12.148 1.00 86.56 181 LEU A CA 1
ATOM 1409 C C . LEU A 1 181 ? -0.102 -0.144 11.376 1.00 86.56 181 LEU A C 1
ATOM 1411 O O . LEU A 1 181 ? 0.079 -0.024 10.172 1.00 86.56 181 LEU A O 1
ATOM 1415 N N . GLU A 1 182 ? 0.291 -1.207 12.072 1.00 85.06 182 GLU A N 1
ATOM 1416 C CA . GLU A 1 182 ? 1.094 -2.286 11.503 1.00 85.06 182 GLU A CA 1
ATOM 1417 C C . GLU A 1 182 ? 0.516 -3.643 11.907 1.00 85.06 182 GLU A C 1
ATOM 1419 O O . GLU A 1 182 ? 0.339 -3.944 13.095 1.00 85.06 182 GLU A O 1
ATOM 1424 N N . HIS A 1 183 ? 0.229 -4.481 10.912 1.00 85.69 183 HIS A N 1
ATOM 1425 C CA . HIS A 1 183 ? -0.191 -5.864 11.132 1.00 85.69 183 HIS A CA 1
ATOM 1426 C C . HIS A 1 183 ? 0.961 -6.686 11.712 1.00 85.69 183 HIS A C 1
ATOM 1428 O O . HIS A 1 183 ? 2.101 -6.568 11.278 1.00 85.69 183 HIS A O 1
ATOM 1434 N N . ILE A 1 184 ? 0.670 -7.559 12.677 1.00 83.94 184 ILE A N 1
ATOM 1435 C CA . ILE A 1 184 ? 1.657 -8.502 13.204 1.00 83.94 184 ILE A CA 1
ATOM 1436 C C . ILE A 1 184 ? 1.622 -9.764 12.326 1.00 83.94 184 ILE A C 1
ATOM 1438 O O . ILE A 1 184 ? 0.637 -10.519 12.400 1.00 83.94 184 ILE A O 1
ATOM 1442 N N . PRO A 1 185 ? 2.679 -10.047 11.536 1.00 77.94 185 PRO A N 1
ATOM 1443 C CA . PRO A 1 185 ? 2.664 -11.137 10.567 1.00 77.94 185 PRO A CA 1
ATOM 1444 C C . PRO A 1 185 ? 2.328 -12.491 11.198 1.00 77.94 185 PRO A C 1
ATOM 1446 O O . PRO A 1 185 ? 2.798 -12.822 12.285 1.00 77.94 185 PRO A O 1
ATOM 1449 N N . GLY A 1 186 ? 1.509 -13.289 10.507 1.00 74.81 186 GLY A N 1
ATOM 1450 C CA . GLY A 1 186 ? 1.081 -14.612 10.982 1.00 74.81 186 GLY A CA 1
ATOM 1451 C C . GLY A 1 186 ? 0.035 -14.591 12.103 1.00 74.81 186 GLY A C 1
ATOM 1452 O O . GLY A 1 186 ? -0.291 -15.644 12.644 1.00 74.81 186 GLY A O 1
ATOM 1453 N N . THR A 1 187 ? -0.510 -13.422 12.452 1.00 81.62 187 THR A N 1
ATOM 1454 C CA . THR A 1 187 ? -1.525 -13.284 13.505 1.00 81.62 187 THR A CA 1
ATOM 1455 C C . THR A 1 187 ? -2.770 -12.541 13.010 1.00 81.62 187 THR A C 1
ATOM 1457 O O . THR A 1 187 ? -2.822 -12.072 11.876 1.00 81.62 187 THR A O 1
ATOM 1460 N N . ARG A 1 188 ? -3.775 -12.408 13.882 1.00 82.69 188 ARG A N 1
ATOM 1461 C CA . ARG A 1 188 ? -4.941 -11.522 13.703 1.00 82.69 188 ARG A CA 1
ATOM 1462 C C . ARG A 1 188 ? -4.832 -10.244 14.533 1.00 82.69 188 ARG A C 1
ATOM 1464 O O . ARG A 1 188 ? -5.824 -9.716 15.025 1.00 82.69 188 ARG A O 1
ATOM 1471 N N . SER A 1 189 ? -3.604 -9.820 14.811 1.00 83.50 189 SER A N 1
ATOM 1472 C CA . SER A 1 189 ? -3.321 -8.656 15.637 1.00 83.50 189 SER A CA 1
ATOM 1473 C C . SER A 1 189 ? -2.659 -7.555 14.832 1.00 83.50 189 SER A C 1
ATOM 1475 O O . SER A 1 189 ? -1.895 -7.830 13.910 1.00 83.50 189 SER A O 1
ATOM 1477 N N . LEU A 1 190 ? -2.876 -6.318 15.261 1.00 87.19 190 LEU A N 1
ATOM 1478 C CA . LEU A 1 190 ? -2.079 -5.174 14.836 1.00 87.19 190 LEU A CA 1
ATOM 1479 C C . LEU A 1 190 ? -1.593 -4.370 16.035 1.00 87.19 190 LEU A C 1
ATOM 1481 O O . LEU A 1 190 ? -2.203 -4.400 17.109 1.00 87.19 190 LEU A O 1
ATOM 1485 N N . TRP A 1 191 ? -0.515 -3.631 15.811 1.00 88.38 191 TRP A N 1
ATOM 1486 C CA . TRP A 1 191 ? -0.100 -2.519 16.649 1.00 88.38 191 TRP A CA 1
ATOM 1487 C C . TRP A 1 191 ? -0.591 -1.210 16.046 1.00 88.38 191 TRP A C 1
ATOM 1489 O O . TRP A 1 191 ? -0.622 -1.054 14.829 1.00 88.38 191 TRP A O 1
ATOM 1499 N N . THR A 1 192 ? -0.942 -0.258 16.901 1.00 87.69 192 THR A N 1
ATOM 1500 C CA . THR A 1 192 ? -1.303 1.103 16.495 1.00 87.69 192 THR A CA 1
ATOM 1501 C C . THR A 1 192 ? -0.635 2.121 17.401 1.00 87.69 192 THR A C 1
ATOM 1503 O O . THR A 1 192 ? -0.580 1.915 18.619 1.00 87.69 192 THR A O 1
ATOM 1506 N N . ILE A 1 193 ? -0.239 3.256 16.837 1.00 85.88 193 ILE A N 1
ATOM 1507 C CA . ILE A 1 193 ? 0.240 4.408 17.600 1.00 85.88 193 ILE A CA 1
ATOM 1508 C C . ILE A 1 193 ? -0.836 5.490 17.600 1.00 85.88 193 ILE A C 1
ATOM 1510 O O . ILE A 1 193 ? -1.229 6.000 16.550 1.00 85.88 193 ILE A O 1
ATOM 1514 N N . HIS A 1 194 ? -1.277 5.868 18.794 1.00 85.94 194 HIS A N 1
ATOM 1515 C CA . HIS A 1 194 ? -2.215 6.960 19.012 1.00 85.94 194 HIS A CA 1
ATOM 1516 C C . HIS A 1 194 ? -1.498 8.176 19.582 1.00 85.94 194 HIS A C 1
ATOM 1518 O O . HIS A 1 194 ? -0.688 8.043 20.502 1.00 85.94 194 HIS A O 1
ATOM 1524 N N . LEU A 1 195 ? -1.859 9.356 19.088 1.00 86.25 195 LEU A N 1
ATOM 1525 C CA . LEU A 1 195 ? -1.445 10.637 19.641 1.00 86.25 195 LEU A CA 1
ATOM 1526 C C . LEU A 1 195 ? -2.599 11.263 20.421 1.00 86.25 195 LEU A C 1
ATOM 1528 O O . LEU A 1 195 ? -3.753 11.281 19.985 1.00 86.25 195 LEU A O 1
ATOM 1532 N N . PHE A 1 196 ? -2.262 11.784 21.589 1.00 86.81 196 PHE A N 1
ATOM 1533 C CA . PHE A 1 196 ? -3.172 12.367 22.554 1.00 86.81 196 PHE A CA 1
ATOM 1534 C C . PHE A 1 196 ? -2.687 13.760 22.955 1.00 86.81 196 PHE A C 1
ATOM 1536 O O . PHE A 1 196 ? -1.485 14.014 22.980 1.00 86.81 196 PHE A O 1
ATOM 1543 N N . ALA A 1 197 ? -3.610 14.653 23.314 1.00 87.06 197 ALA A N 1
ATOM 1544 C CA . ALA A 1 197 ? -3.277 15.990 23.806 1.00 87.06 197 ALA A CA 1
ATOM 1545 C C . ALA A 1 197 ? -4.102 16.392 25.038 1.00 87.06 197 ALA A C 1
ATOM 1547 O O . ALA A 1 197 ? -5.271 16.012 25.167 1.00 87.06 197 ALA A O 1
ATOM 1548 N N . LYS A 1 198 ? -3.491 17.189 25.922 1.00 90.44 198 LYS A N 1
ATOM 1549 C CA . LYS A 1 198 ? -4.104 17.823 27.098 1.00 90.44 198 LYS A CA 1
ATOM 1550 C C . LYS A 1 198 ? -3.465 19.197 27.326 1.00 90.44 198 LYS A C 1
ATOM 1552 O O . LYS A 1 198 ? -2.335 19.274 27.801 1.00 90.44 198 LYS A O 1
ATOM 1557 N N . GLY A 1 199 ? -4.188 20.275 27.014 1.00 88.38 199 GLY A N 1
ATOM 1558 C CA . GLY A 1 199 ? -3.588 21.616 26.971 1.00 88.38 199 GLY A CA 1
ATOM 1559 C C . GLY A 1 199 ? -2.403 21.625 26.002 1.00 88.38 199 GLY A C 1
ATOM 1560 O O . GLY A 1 199 ? -2.523 21.085 24.903 1.00 88.38 199 GLY A O 1
ATOM 1561 N N . ASP A 1 200 ? -1.257 22.128 26.454 1.00 88.19 200 ASP A N 1
ATOM 1562 C CA . ASP A 1 200 ? -0.012 22.154 25.670 1.00 88.19 200 ASP A CA 1
ATOM 1563 C C . ASP A 1 200 ? 0.792 20.841 25.751 1.00 88.19 200 ASP A C 1
ATOM 1565 O O . ASP A 1 200 ? 1.845 20.702 25.132 1.00 88.19 200 ASP A O 1
ATOM 1569 N N . SER A 1 201 ? 0.315 19.853 26.516 1.00 86.25 201 SER A N 1
ATOM 1570 C CA . SER A 1 201 ? 0.969 18.546 26.635 1.00 86.25 201 SER A CA 1
ATOM 1571 C C . SER A 1 201 ? 0.489 17.580 25.554 1.00 86.25 201 SER A C 1
ATOM 1573 O O . SER A 1 201 ? -0.712 17.479 25.286 1.00 86.25 201 SER A O 1
ATOM 1575 N N . SER A 1 202 ? 1.416 16.805 24.987 1.00 87.25 202 SER A N 1
ATOM 1576 C CA . SER A 1 202 ? 1.123 15.690 24.081 1.00 87.25 202 SER A CA 1
ATOM 1577 C C . SER A 1 202 ? 1.565 14.359 24.690 1.00 87.25 202 SER A C 1
ATOM 1579 O O . SER A 1 202 ? 2.453 14.313 25.540 1.00 87.25 202 SER A O 1
ATOM 1581 N N . GLY A 1 203 ? 0.911 13.273 24.288 1.00 83.94 203 GLY A N 1
ATOM 1582 C CA . GLY A 1 203 ? 1.219 11.922 24.739 1.00 83.94 203 GLY A CA 1
ATOM 1583 C C . GLY A 1 203 ? 1.017 10.905 23.626 1.00 83.94 203 GLY A C 1
ATOM 1584 O O . GLY A 1 203 ? 0.203 11.109 22.726 1.00 83.94 203 GLY A O 1
ATOM 1585 N N . THR A 1 204 ? 1.742 9.795 23.713 1.00 88.94 204 THR A N 1
ATOM 1586 C CA . THR A 1 204 ? 1.661 8.692 22.754 1.00 88.94 204 THR A CA 1
ATOM 1587 C C . THR A 1 204 ? 1.214 7.428 23.468 1.00 88.94 204 THR A C 1
ATOM 1589 O O . THR A 1 204 ? 1.708 7.120 24.552 1.00 88.94 204 THR A O 1
ATOM 1592 N N . LEU A 1 205 ? 0.311 6.671 22.849 1.00 86.62 205 LEU A N 1
ATOM 1593 C CA . LEU A 1 205 ? -0.093 5.356 23.331 1.00 86.62 205 LEU A CA 1
ATOM 1594 C C . LEU A 1 205 ? 0.086 4.318 22.226 1.00 86.62 205 LEU A C 1
ATOM 1596 O O . LEU A 1 205 ? -0.554 4.390 21.176 1.00 86.62 205 LEU A O 1
ATOM 1600 N N . LEU A 1 206 ? 0.922 3.321 22.504 1.00 88.56 206 LEU A N 1
ATOM 1601 C CA . LEU A 1 206 ? 0.992 2.102 21.712 1.00 88.56 206 LEU A CA 1
ATOM 1602 C C . LEU A 1 206 ? -0.118 1.154 22.177 1.00 88.56 206 LEU A C 1
ATOM 1604 O O . LEU A 1 206 ? -0.276 0.904 23.372 1.00 88.56 206 LEU A O 1
ATOM 1608 N N . SER A 1 207 ? -0.910 0.635 21.247 1.00 87.25 207 SER A N 1
ATOM 1609 C CA . SER A 1 207 ? -2.016 -0.276 21.555 1.00 87.25 207 SER A CA 1
ATOM 1610 C C . SER A 1 207 ? -2.004 -1.475 20.627 1.00 87.25 207 SER A C 1
ATOM 1612 O O . SER A 1 207 ? -1.628 -1.358 19.463 1.00 87.25 207 SER A O 1
ATOM 1614 N N . ARG A 1 208 ? -2.415 -2.628 21.158 1.00 88.38 208 ARG A N 1
ATOM 1615 C CA . ARG A 1 208 ? -2.584 -3.861 20.393 1.00 88.38 208 ARG A CA 1
ATOM 1616 C C . ARG A 1 208 ? -4.063 -4.174 20.256 1.00 88.38 208 ARG A C 1
ATOM 1618 O O . ARG A 1 208 ? -4.768 -4.209 21.261 1.00 88.38 208 ARG A O 1
ATOM 1625 N N . TYR A 1 209 ? -4.493 -4.473 19.040 1.00 81.62 209 TYR A N 1
ATOM 1626 C CA . TYR A 1 209 ? -5.852 -4.926 18.751 1.00 81.62 209 TYR A CA 1
ATOM 1627 C C . TYR A 1 209 ? -5.828 -6.361 18.235 1.00 81.62 209 TYR A C 1
ATOM 1629 O O . TYR A 1 209 ? -4.828 -6.803 17.665 1.00 81.62 209 TYR A O 1
ATOM 1637 N N . GLN A 1 210 ? -6.922 -7.086 18.454 1.00 80.50 210 GLN A N 1
ATOM 1638 C CA . GLN A 1 210 ? -7.182 -8.415 17.903 1.00 80.50 210 GLN A CA 1
ATOM 1639 C C . GLN A 1 210 ? -8.522 -8.398 17.164 1.00 80.50 210 GLN A C 1
ATOM 1641 O O . GLN A 1 210 ? -9.471 -7.780 17.651 1.00 80.50 210 GLN A O 1
ATOM 1646 N N . ALA A 1 211 ? -8.557 -9.049 16.000 1.00 64.31 211 ALA A N 1
ATOM 1647 C CA . ALA A 1 211 ? -9.775 -9.325 15.237 1.00 64.31 211 ALA A CA 1
ATOM 1648 C C . ALA A 1 211 ? -10.540 -10.533 15.785 1.00 64.31 211 ALA A C 1
ATOM 1650 O O . ALA A 1 211 ? -9.875 -11.515 16.202 1.00 64.31 211 ALA A O 1
#

Foldseek 3Di:
DDDPPQLVVFDWQDWADPDLQWIWTWGADAQWIWIWIGRNPDIDIDIDNARDFQDKEAQDSQWIWTFRFQWIWIGPNPDIDIDGADPQDGFNEWYALHSQWIKTWFAGNPPRWIWMWIGRNPGIDTDPDPVATAFPYWEDQNPRKIWTWHQVGIWIDDDSDIDHDDDDDDPQKDFGGWDDKYDDPPFSKIWTWTWIDHVPDIDIDIDMDGD

Sequence (211 aa):
MRLPKALAAAPPTALRALSRDNAWLGVHAGKKSLAGHWDGRKWSVSELKSAWISSLLPLSGSSVWAFDGDRARHFNGHAWRTVRLPRGSVVHGSDKTSARDAWAVGAQRNDERPMALHWDGKKWQRVTDRAVFGVTGIAPDGSGGVYAATPKGLAHYREGRWTFIKDPKVSGYRLTQLYDLEHIPGTRSLWTIHLFAKGDSSGTLLSRYQA

Radius of gyration: 17.86 Å; Cα contacts (8 Å, |Δi|>4): 541; chains: 1; bounding box: 44×37×49 Å

Mean predicted aligned error: 7.78 Å

Solvent-accessible surface area (backbone atoms only — not comparable to full-atom values): 11544 Å² total; per-residue (Å²): 141,79,77,55,67,82,62,66,75,26,62,75,57,33,78,49,74,81,50,97,44,21,35,40,36,33,25,43,58,72,78,25,18,37,43,35,39,35,67,60,82,53,75,46,80,43,83,41,102,32,57,48,58,47,33,60,37,72,49,48,94,52,26,34,37,39,26,41,46,63,38,32,34,38,32,73,65,82,53,78,42,84,45,83,48,57,90,55,40,28,45,56,42,55,40,51,59,44,69,43,36,31,40,34,26,25,26,30,71,88,75,60,47,42,36,39,33,40,30,71,61,84,54,64,40,79,53,85,61,74,85,50,49,45,38,76,39,57,25,34,37,70,78,74,24,35,36,31,31,23,82,90,36,43,32,38,36,47,94,94,42,80,44,79,48,86,67,89,83,52,90,86,39,46,83,72,45,61,75,48,55,44,51,42,86,100,41,41,31,32,44,33,38,34,35,29,36,42,89,96,45,75,48,76,46,81,45,78,51,74,114

Nearest PDB structures (foldseek):
  1rwl-assembly1_A  TM=6.028E-01  e=2.988E-06  Mycobacterium tuberculosis
  7zpz-assembly1_A  TM=6.498E-01  e=3.657E-05  synthetic construct
  6qsd-assembly1_A  TM=6.380E-01  e=5.740E-05  synthetic construct
  6f0t-assembly3_C  TM=5.872E-01  e=4.697E-05  synthetic construct
  1k32-assembly1_E  TM=6.180E-01  e=1.416E-03  Thermoplasma acidophilum

Secondary structure (DSSP, 8-state):
----HHHHTS-EEEEEEEETTEEEEEEEETTEEEEEEE-SS-EEEEEES-S---EEEEEETTEEEEE-SSEEEEEESS-EEEEEPSTTEEEEEEEEEETTEEEEEEEETTT--EEEEEE-SS-EEEE--GGGTT--EEEE-SSS-EEEEETTEEEEEETTEEEEPPPPPPTT-EEEEEEEEEE-TTSSEEEEEEEEEETTEEEEEEEEEE-